Protein AF-W6TD82-F1 (afdb_monomer_lite)

Foldseek 3Di:
DDDDDDDDDDDDDDDDDDDDDDDDDDDDDDDDDDDDDDDDDDPDDPPVPPADPPLLLQLLQCLVPAPADLVLSCLNNVHDSVVSVCVNVVNDPDHHDHCVVQQQADPVQRVVCNVPNPDHGDTRPPRPDPPPPPDPDDDPVRVLLLLLQLLQCCVVPVLADLVLSVVQGVDDSVSSVCSNVVVPPPSVVHHNDHCCVVVSHPPVSVVVRVVVSVVVVVVVVVD

Secondary structure (DSSP, 8-state):
-------------------------PPPP-------PPPP------------TTHHHHHHHHHHH----HHHHHHHHT--HHHHHHHHTT--------TTTTTSS-HHHHHHHHH-TTPPPPP--TT--------PPPPHHHHHHHHHHHHHHHHH-TT--HHHHHHHSS--HHHHHHHHTT--TTGGG-----TTTTTSS-HHHHHHHHHHHHHHHHHHHH-

Sequence (223 aa):
MIIFGLDFCLDNARIKNRCLHSLAVRTLPFQGGSAGSIPAGDASIRIKMKKILMAKSVALWLIENTKLTFRQISDFCGMHELQIEALANGEGNVAAVDPVMLGQLEKEEILRCETDQNASLIVNSKNFLVRKKAKTYVSLAKRKEIRNGVLWIVRSCPDLKDADIIKFIPTTKNTVCSIRLGTYWDMKSLVAKNPVFIGLCTQEDLDQLVALNEKRKYFFSKS

Organism: NCBI:txid1399147

Radius of gyration: 29.74 Å; chains: 1; bounding box: 64×64×80 Å

pLDDT: mean 75.98, std 21.61, range [28.77, 94.94]

Structure (mmCIF, N/CA/C/O backbone):
data_AF-W6TD82-F1
#
_entry.id   AF-W6TD82-F1
#
loop_
_atom_site.group_PDB
_atom_site.id
_atom_site.type_symbol
_atom_site.label_atom_id
_atom_site.label_alt_id
_atom_site.label_comp_id
_atom_site.label_asym_id
_atom_site.label_entity_id
_atom_site.label_seq_id
_atom_site.pdbx_PDB_ins_code
_atom_site.Cartn_x
_atom_site.Cartn_y
_atom_site.Cartn_z
_atom_site.occupancy
_atom_site.B_iso_or_equiv
_atom_site.auth_seq_id
_atom_site.auth_comp_id
_atom_site.auth_asym_id
_atom_site.auth_atom_id
_atom_site.pdbx_PDB_model_num
ATOM 1 N N . MET A 1 1 ? 19.791 36.734 1.448 1.00 34.66 1 MET A N 1
ATOM 2 C CA . MET A 1 1 ? 18.911 35.810 0.705 1.00 34.66 1 MET A CA 1
ATOM 3 C C . MET A 1 1 ? 19.474 34.403 0.906 1.00 34.66 1 MET A C 1
ATOM 5 O O . MET A 1 1 ? 20.541 34.138 0.378 1.00 34.66 1 MET A O 1
ATOM 9 N N . ILE A 1 2 ? 19.068 33.739 2.000 1.00 33.84 2 ILE A N 1
ATOM 10 C CA . ILE A 1 2 ? 18.440 32.393 2.049 1.00 33.84 2 ILE A CA 1
ATOM 11 C C . ILE A 1 2 ? 19.132 31.393 1.081 1.00 33.84 2 ILE A C 1
ATOM 13 O O . ILE A 1 2 ? 19.142 31.642 -0.115 1.00 33.84 2 ILE A O 1
ATOM 17 N N . ILE A 1 3 ? 19.722 30.261 1.488 1.00 37.88 3 ILE A N 1
ATOM 18 C CA . ILE A 1 3 ? 19.144 29.174 2.300 1.00 37.88 3 ILE A CA 1
ATOM 19 C C . ILE A 1 3 ? 20.257 28.286 2.911 1.00 37.88 3 ILE A C 1
ATOM 21 O O . ILE A 1 3 ? 21.172 27.849 2.218 1.00 37.88 3 ILE A O 1
ATOM 25 N N . PHE A 1 4 ? 20.104 28.008 4.212 1.00 35.78 4 PHE A N 1
ATOM 26 C CA . PHE A 1 4 ? 20.673 26.904 4.999 1.00 35.78 4 PHE A CA 1
ATOM 27 C C . PHE A 1 4 ? 20.400 25.527 4.371 1.00 35.78 4 PHE A C 1
ATOM 29 O O . PHE A 1 4 ? 19.264 25.253 3.997 1.00 35.78 4 PHE A O 1
ATOM 36 N N . GLY A 1 5 ? 21.364 24.603 4.375 1.00 36.34 5 GLY A N 1
ATOM 37 C CA . GLY A 1 5 ? 21.046 23.211 4.036 1.00 36.34 5 GLY A CA 1
ATOM 38 C C . GLY A 1 5 ? 22.239 22.295 3.827 1.00 36.34 5 GLY A C 1
ATOM 39 O O . GLY A 1 5 ? 22.348 21.670 2.779 1.00 36.34 5 GLY A O 1
ATOM 40 N N . LEU A 1 6 ? 23.126 22.207 4.811 1.00 39.03 6 LEU A N 1
ATOM 41 C CA . LEU A 1 6 ? 24.140 21.163 4.886 1.00 39.03 6 LEU A CA 1
ATOM 42 C C . LEU A 1 6 ? 24.200 20.732 6.341 1.00 39.03 6 LEU A C 1
ATOM 44 O O . LEU A 1 6 ? 24.845 21.395 7.135 1.00 39.03 6 LEU A O 1
ATOM 48 N N . ASP A 1 7 ? 23.464 19.678 6.680 1.00 34.03 7 ASP A N 1
ATOM 49 C CA . ASP A 1 7 ? 23.939 18.698 7.648 1.00 34.03 7 ASP A CA 1
ATOM 50 C C . ASP A 1 7 ? 23.073 17.436 7.651 1.00 34.03 7 ASP A C 1
ATOM 52 O O . ASP A 1 7 ? 21.868 17.464 7.408 1.00 34.03 7 ASP A O 1
ATOM 56 N N . PHE A 1 8 ? 23.752 16.336 7.967 1.00 29.56 8 PHE A N 1
ATOM 57 C CA . PHE A 1 8 ? 23.242 14.996 8.247 1.00 29.56 8 PHE A CA 1
ATOM 58 C C . PHE A 1 8 ? 22.891 14.085 7.066 1.00 29.56 8 PHE A C 1
ATOM 60 O O . PHE A 1 8 ? 21.748 13.731 6.784 1.00 29.56 8 PHE A O 1
ATOM 67 N N . CYS A 1 9 ? 23.962 13.588 6.449 1.00 36.81 9 CYS A N 1
ATOM 68 C CA . CYS A 1 9 ? 23.976 12.354 5.678 1.00 36.81 9 CYS A CA 1
ATOM 69 C C . CYS A 1 9 ? 24.873 11.341 6.411 1.00 36.81 9 CYS A C 1
ATOM 71 O O . CYS A 1 9 ? 26.042 11.185 6.077 1.00 36.81 9 CYS A O 1
ATOM 73 N N . LEU A 1 10 ? 24.345 10.687 7.447 1.00 38.12 10 LEU A N 1
ATOM 74 C CA . LEU A 1 10 ? 24.981 9.552 8.119 1.00 38.12 10 LEU A CA 1
ATOM 75 C C . LEU A 1 10 ? 23.888 8.596 8.599 1.00 38.12 10 LEU A C 1
ATOM 77 O O . LEU A 1 10 ? 23.130 8.937 9.494 1.00 38.12 10 LEU A O 1
ATOM 81 N N . ASP A 1 11 ? 23.808 7.413 7.990 1.00 31.61 11 ASP A N 1
ATOM 82 C CA . ASP A 1 11 ? 23.859 6.174 8.769 1.00 31.61 11 ASP A CA 1
ATOM 83 C C . ASP A 1 11 ? 24.083 4.960 7.864 1.00 31.61 11 ASP A C 1
ATOM 85 O O . ASP A 1 11 ? 23.271 4.574 7.021 1.00 31.61 11 ASP A O 1
ATOM 89 N N . ASN A 1 12 ? 25.262 4.373 8.045 1.00 39.00 12 ASN A N 1
ATOM 90 C CA . ASN A 1 12 ? 25.798 3.245 7.304 1.00 39.00 12 ASN A CA 1
ATOM 91 C C . ASN A 1 12 ? 25.894 2.064 8.282 1.00 39.00 12 ASN A C 1
ATOM 93 O O . ASN A 1 12 ? 26.944 1.815 8.870 1.00 39.00 12 ASN A O 1
ATOM 97 N N . ALA A 1 13 ? 24.788 1.351 8.507 1.00 35.56 13 ALA A N 1
ATOM 98 C CA . ALA A 1 13 ? 24.760 0.208 9.419 1.00 35.56 13 ALA A CA 1
ATOM 99 C C . ALA A 1 13 ? 25.039 -1.105 8.668 1.00 35.56 13 ALA A C 1
ATOM 101 O O . ALA A 1 13 ? 24.166 -1.741 8.076 1.00 35.56 13 ALA A O 1
ATOM 102 N N . ARG A 1 14 ? 26.312 -1.504 8.712 1.00 37.59 14 ARG A N 1
ATOM 103 C CA . ARG A 1 14 ? 26.862 -2.791 8.280 1.00 37.59 14 ARG A CA 1
ATOM 104 C C . ARG A 1 14 ? 26.882 -3.736 9.483 1.00 37.59 14 ARG A C 1
ATOM 106 O O . ARG A 1 14 ? 27.748 -3.590 10.335 1.00 37.59 14 ARG A O 1
ATOM 113 N N . ILE A 1 15 ? 26.000 -4.735 9.543 1.00 36.94 15 ILE A N 1
ATOM 114 C CA . ILE A 1 15 ? 26.085 -5.795 10.564 1.00 36.94 15 ILE A CA 1
ATOM 115 C C . ILE A 1 15 ? 26.347 -7.130 9.867 1.00 36.94 15 ILE A C 1
ATOM 117 O O . ILE A 1 15 ? 25.482 -7.712 9.216 1.00 36.94 15 ILE A O 1
ATOM 121 N N . LYS A 1 16 ? 27.608 -7.567 9.962 1.00 36.91 16 LYS A N 1
ATOM 122 C CA . LYS A 1 16 ? 28.078 -8.905 9.600 1.00 36.91 16 LYS A CA 1
ATOM 123 C C . LYS A 1 16 ? 27.907 -9.834 10.801 1.00 36.91 16 LYS A C 1
ATOM 125 O O . LYS A 1 16 ? 28.309 -9.502 11.909 1.00 36.91 16 LYS A O 1
ATOM 130 N N . ASN A 1 17 ? 27.413 -11.029 10.507 1.00 37.06 17 ASN A N 1
ATOM 131 C CA . ASN A 1 17 ? 27.499 -12.227 11.331 1.00 37.06 17 ASN A CA 1
ATOM 132 C C . ASN A 1 17 ? 28.937 -12.524 11.802 1.00 37.06 17 ASN A C 1
ATOM 134 O O . ASN A 1 17 ? 29.851 -12.565 10.971 1.00 37.06 17 ASN A O 1
ATOM 138 N N . ARG A 1 18 ? 29.102 -12.824 13.099 1.00 33.69 18 ARG A N 1
ATOM 139 C CA . ARG A 1 18 ? 30.123 -13.733 13.667 1.00 33.69 18 ARG A CA 1
ATOM 140 C C . ARG A 1 18 ? 29.723 -14.060 15.120 1.00 33.69 18 ARG A C 1
ATOM 142 O O . ARG A 1 18 ? 29.639 -13.160 15.939 1.00 33.69 18 ARG A O 1
ATOM 149 N N . CYS A 1 19 ? 29.126 -15.227 15.356 1.00 28.77 19 CYS A N 1
ATOM 150 C CA . CYS A 1 19 ? 29.726 -16.417 15.983 1.00 28.77 19 CYS A CA 1
ATOM 151 C C . CYS A 1 19 ? 30.380 -16.225 17.367 1.00 28.77 19 CYS A C 1
ATOM 153 O O . CYS A 1 19 ? 31.441 -15.621 17.467 1.00 28.77 19 CYS A O 1
ATOM 155 N N . LEU A 1 20 ? 29.773 -16.927 18.338 1.00 36.78 20 LEU A N 1
ATOM 156 C CA . LEU A 1 20 ? 30.368 -17.767 19.393 1.00 36.78 20 LEU A CA 1
ATOM 157 C C . LEU A 1 20 ? 31.304 -17.122 20.428 1.00 36.78 20 LEU A C 1
ATOM 159 O O . LEU A 1 20 ? 32.455 -16.835 20.128 1.00 36.78 20 LEU A O 1
ATOM 163 N N . HIS A 1 21 ? 30.824 -17.071 21.676 1.00 31.81 21 HIS A N 1
ATOM 164 C CA . HIS A 1 21 ? 31.472 -17.566 22.907 1.00 31.81 21 HIS A CA 1
ATOM 165 C C . HIS A 1 21 ? 30.344 -17.725 23.949 1.00 31.81 21 HIS A C 1
ATOM 167 O O . HIS A 1 21 ? 29.591 -16.790 24.191 1.00 31.81 21 HIS A O 1
ATOM 173 N N . SER A 1 22 ? 29.977 -18.950 24.334 1.00 38.19 22 SER A N 1
ATOM 174 C CA . SER A 1 22 ? 30.473 -19.629 25.540 1.00 38.19 22 SER A CA 1
ATOM 175 C C . SER A 1 22 ? 30.449 -18.722 26.768 1.00 38.19 22 SER A C 1
ATOM 177 O O . SER A 1 22 ? 31.325 -17.878 26.905 1.00 38.19 22 SER A O 1
ATOM 179 N N . LEU A 1 23 ? 29.458 -18.920 27.643 1.00 36.50 23 LEU A N 1
ATOM 180 C CA . LEU A 1 23 ? 29.577 -18.721 29.088 1.00 36.50 23 LEU A CA 1
ATOM 181 C C . LEU A 1 23 ? 28.399 -19.416 29.781 1.00 36.50 23 LEU A C 1
ATOM 183 O O . LEU A 1 23 ? 27.229 -19.105 29.564 1.00 36.50 23 LEU A O 1
ATOM 187 N N . ALA A 1 24 ? 28.757 -20.424 30.568 1.00 43.88 24 ALA A N 1
ATOM 188 C CA . ALA A 1 24 ? 27.880 -21.240 31.382 1.00 43.88 24 ALA A CA 1
ATOM 189 C C . ALA A 1 24 ? 27.186 -20.402 32.464 1.00 43.88 24 ALA A C 1
ATOM 191 O O . ALA A 1 24 ? 27.849 -19.712 33.238 1.00 43.88 24 ALA A O 1
ATOM 192 N N . VAL A 1 25 ? 25.862 -20.532 32.572 1.00 39.94 25 VAL A N 1
ATOM 193 C CA . VAL A 1 25 ? 25.114 -20.098 33.755 1.00 39.94 25 VAL A CA 1
ATOM 194 C C . VAL A 1 25 ? 24.519 -21.331 34.418 1.00 39.94 25 VAL A C 1
ATOM 196 O O . VAL A 1 25 ? 23.785 -22.110 33.815 1.00 39.94 25 VAL A O 1
ATOM 199 N N . ARG A 1 26 ? 24.935 -21.503 35.671 1.00 36.72 26 ARG A N 1
ATOM 200 C CA . ARG A 1 26 ? 24.599 -22.570 36.609 1.00 36.72 26 ARG A CA 1
ATOM 201 C C . ARG A 1 26 ? 23.085 -22.736 36.753 1.00 36.72 26 ARG A C 1
ATOM 203 O O . ARG A 1 26 ? 22.389 -21.801 37.136 1.00 36.72 26 ARG A O 1
ATOM 210 N N . THR A 1 27 ? 22.607 -23.953 36.537 1.00 37.75 27 THR A N 1
ATOM 211 C CA . THR A 1 27 ? 21.297 -24.424 36.991 1.00 37.75 27 THR A CA 1
ATOM 212 C C . THR A 1 27 ? 21.338 -24.668 38.499 1.00 37.75 27 THR A C 1
ATOM 214 O O . THR A 1 27 ? 22.118 -25.499 38.964 1.00 37.75 27 THR A O 1
ATOM 217 N N . LEU A 1 28 ? 20.496 -23.964 39.258 1.00 42.66 28 LEU A N 1
ATOM 218 C CA . LEU A 1 28 ? 20.138 -24.339 40.627 1.00 42.66 28 LEU A CA 1
ATOM 219 C C . LEU A 1 28 ? 18.836 -25.158 40.599 1.00 42.66 28 LEU A C 1
ATOM 221 O O . LEU A 1 28 ? 17.932 -24.811 39.836 1.00 42.66 28 LEU A O 1
ATOM 225 N N . PRO A 1 29 ? 18.711 -26.221 41.411 1.00 39.47 29 PRO A N 1
ATOM 226 C CA . PRO A 1 29 ? 17.477 -26.982 41.528 1.00 39.47 29 PRO A CA 1
ATOM 227 C C . PRO A 1 29 ? 16.504 -26.241 42.453 1.00 39.47 29 PRO A C 1
ATOM 229 O O . PRO A 1 29 ? 16.830 -25.950 43.602 1.00 39.47 29 PRO A O 1
ATOM 232 N N . PHE A 1 30 ? 15.303 -25.942 41.961 1.00 36.16 30 PHE A N 1
ATOM 233 C CA . PHE A 1 30 ? 14.213 -25.426 42.787 1.00 36.16 30 PHE A CA 1
ATOM 234 C C . PHE A 1 30 ? 13.353 -26.608 43.246 1.00 36.16 30 PHE A C 1
ATOM 236 O O . PHE A 1 30 ? 12.787 -27.326 42.421 1.00 36.16 30 PHE A O 1
ATOM 243 N N . GLN A 1 31 ? 13.321 -26.846 44.559 1.00 38.53 31 GLN A N 1
ATOM 244 C CA . GLN A 1 31 ? 12.451 -27.839 45.185 1.00 38.53 31 GLN A CA 1
ATOM 245 C C . GLN A 1 31 ? 10.984 -27.384 45.201 1.00 38.53 31 GLN A C 1
ATOM 247 O O . GLN A 1 31 ? 10.682 -26.193 45.161 1.00 38.53 31 GLN A O 1
ATOM 252 N N . GLY A 1 32 ? 10.092 -28.377 45.220 1.00 35.75 32 GLY A N 1
ATOM 253 C CA . GLY A 1 32 ? 8.656 -28.249 45.011 1.00 35.75 32 GLY A CA 1
ATOM 254 C C . GLY A 1 32 ? 7.869 -27.520 46.101 1.00 35.75 32 GLY A C 1
ATOM 255 O O . GLY A 1 32 ? 8.274 -27.423 47.256 1.00 35.75 32 GLY A O 1
ATOM 256 N N . GLY A 1 33 ? 6.682 -27.065 45.696 1.00 33.62 33 GLY A N 1
ATOM 257 C CA . GLY A 1 33 ? 5.664 -26.472 46.551 1.00 33.62 33 GLY A CA 1
ATOM 258 C C . GLY A 1 33 ? 4.265 -26.841 46.054 1.00 33.62 33 GLY A C 1
ATOM 259 O O . GLY A 1 33 ? 3.884 -26.486 44.946 1.00 33.62 33 GLY A O 1
ATOM 260 N N . SER A 1 34 ? 3.582 -27.609 46.900 1.00 37.44 34 SER A N 1
ATOM 261 C CA . SER A 1 34 ? 2.160 -27.959 47.021 1.00 37.44 34 SER A CA 1
ATOM 262 C C . SER A 1 34 ? 1.131 -27.462 45.994 1.00 37.44 34 SER A C 1
ATOM 264 O O . SER A 1 34 ? 0.948 -26.271 45.758 1.00 37.44 34 SER A O 1
ATOM 266 N N . ALA A 1 35 ? 0.331 -28.433 45.546 1.00 41.81 35 ALA A N 1
ATOM 267 C CA . ALA A 1 35 ? -0.961 -28.288 44.895 1.00 41.81 35 ALA A CA 1
ATOM 268 C C . ALA A 1 35 ? -1.919 -27.356 45.662 1.00 41.81 35 ALA A C 1
ATOM 270 O O . ALA A 1 35 ? -2.175 -27.545 46.851 1.00 41.81 35 ALA A O 1
ATOM 271 N N . GLY A 1 36 ? -2.483 -26.393 44.935 1.00 35.50 36 GLY A N 1
ATOM 272 C CA . GLY A 1 36 ? -3.675 -25.638 45.297 1.00 35.50 36 GLY A CA 1
ATOM 273 C C . GLY A 1 36 ? -4.648 -25.718 44.127 1.00 35.50 36 GLY A C 1
ATOM 274 O O . GLY A 1 36 ? -4.432 -25.111 43.082 1.00 35.50 36 GLY A O 1
ATOM 275 N N . SER A 1 37 ? -5.680 -26.538 44.283 1.00 35.94 37 SER A N 1
ATOM 276 C CA . SER A 1 37 ? -6.804 -26.692 43.366 1.00 35.94 37 SER A CA 1
ATOM 277 C C . SER A 1 37 ? -7.632 -25.406 43.307 1.00 35.94 37 SER A C 1
ATOM 279 O O . SER A 1 37 ? -8.248 -25.029 44.302 1.00 35.94 37 SER A O 1
ATOM 281 N N . ILE A 1 38 ? -7.686 -24.762 42.142 1.00 46.22 38 ILE A N 1
ATOM 282 C CA . ILE A 1 38 ? -8.683 -2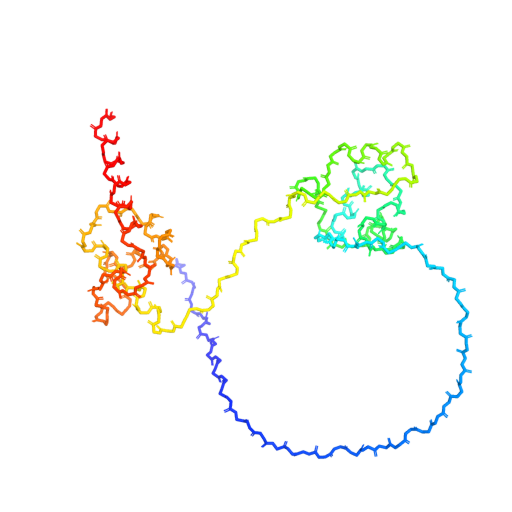3.727 41.839 1.00 46.22 38 ILE A CA 1
ATOM 283 C C . ILE A 1 38 ? -9.875 -24.439 41.177 1.00 46.22 38 ILE A C 1
ATOM 285 O O . ILE A 1 38 ? -9.668 -25.112 40.163 1.00 46.22 38 ILE A O 1
ATOM 289 N N . PRO A 1 39 ? -11.098 -24.362 41.735 1.00 39.22 39 PRO A N 1
ATOM 290 C CA . PRO A 1 39 ? -12.256 -25.030 41.159 1.00 39.22 39 PRO A CA 1
ATOM 291 C C . PRO A 1 39 ? -12.736 -24.330 39.882 1.00 39.22 39 PRO A C 1
ATOM 293 O O . PRO A 1 39 ? -12.623 -23.116 39.719 1.00 39.22 39 PRO A O 1
ATOM 296 N N . ALA A 1 40 ? -13.268 -25.147 38.978 1.00 49.06 40 ALA A N 1
ATOM 297 C CA . ALA A 1 40 ? -13.838 -24.764 37.699 1.00 49.06 40 ALA A CA 1
ATOM 298 C C . ALA A 1 40 ? -15.145 -23.959 37.840 1.00 49.06 40 ALA A C 1
ATOM 300 O O . ALA A 1 40 ? -16.010 -24.292 38.646 1.00 49.06 40 ALA A O 1
ATOM 301 N N . GLY A 1 41 ? -15.285 -22.956 36.973 1.00 36.81 41 GLY A N 1
ATOM 302 C CA . GLY A 1 41 ? -16.477 -22.147 36.701 1.00 36.81 41 GLY A CA 1
ATOM 303 C C . GLY A 1 41 ? -15.985 -20.878 35.999 1.00 36.81 41 GLY A C 1
ATOM 304 O O . GLY A 1 41 ? -15.214 -20.132 36.580 1.00 36.81 41 GLY A O 1
ATOM 305 N N . ASP A 1 42 ? -16.229 -20.596 34.728 1.00 37.12 42 ASP A N 1
ATOM 306 C CA . ASP A 1 42 ? -17.357 -20.907 33.868 1.00 37.12 42 ASP A CA 1
ATOM 307 C C . ASP A 1 42 ? -16.845 -20.961 32.414 1.00 37.12 42 ASP A C 1
ATOM 309 O O . ASP A 1 42 ? -16.017 -20.152 31.984 1.00 37.12 42 ASP A O 1
ATOM 313 N N . ALA A 1 43 ? -17.295 -21.964 31.668 1.00 47.69 43 ALA A N 1
ATOM 314 C CA . ALA A 1 43 ? -16.921 -22.211 30.288 1.00 47.69 43 ALA A CA 1
ATOM 315 C C . ALA A 1 43 ? -18.077 -21.817 29.364 1.00 47.69 43 ALA A C 1
ATOM 317 O O . ALA A 1 43 ? -18.790 -22.677 28.860 1.00 47.69 43 ALA A O 1
ATOM 318 N N . SER A 1 44 ? -18.235 -20.519 29.113 1.00 39.66 44 SER A N 1
ATOM 319 C CA . SER A 1 44 ? -18.847 -19.915 27.918 1.00 39.66 44 SER A CA 1
ATOM 320 C C . SER A 1 44 ? -18.794 -18.409 28.146 1.00 39.66 44 SER A C 1
ATOM 322 O O . SER A 1 44 ? -19.445 -17.894 29.035 1.00 39.66 44 SER A O 1
ATOM 324 N N . ILE A 1 45 ? -17.916 -17.652 27.497 1.00 42.94 45 ILE A N 1
ATOM 325 C CA . ILE A 1 45 ? -18.173 -17.061 26.185 1.00 42.94 45 ILE A CA 1
ATOM 326 C C . ILE A 1 45 ? -16.800 -16.827 25.543 1.00 42.94 45 ILE A C 1
ATOM 328 O O . ILE A 1 45 ? -16.141 -15.810 25.749 1.00 42.94 45 ILE A O 1
ATOM 332 N N . ARG A 1 46 ? -16.316 -17.781 24.745 1.00 42.41 46 ARG A N 1
ATOM 333 C CA . ARG A 1 46 ? -15.146 -17.541 23.891 1.00 42.41 46 ARG A CA 1
ATOM 334 C C . ARG A 1 46 ? -15.624 -16.873 22.603 1.00 42.41 46 ARG A C 1
ATOM 336 O O . ARG A 1 46 ? -15.580 -17.481 21.534 1.00 42.41 46 ARG A O 1
ATOM 343 N N . ILE A 1 47 ? -16.103 -15.628 22.704 1.00 49.19 47 ILE A N 1
ATOM 344 C CA . ILE A 1 47 ? -16.262 -14.765 21.528 1.00 49.19 47 ILE A CA 1
ATOM 345 C C . ILE A 1 47 ? -14.878 -14.683 20.890 1.00 49.19 47 ILE A C 1
ATOM 347 O O . ILE A 1 47 ? -13.908 -14.238 21.505 1.00 49.19 47 ILE A O 1
ATOM 351 N N . LYS A 1 48 ? -14.759 -15.189 19.660 1.00 40.03 48 LYS A N 1
ATOM 352 C CA . LYS A 1 48 ? -13.580 -14.984 18.817 1.00 40.03 48 LYS A CA 1
ATOM 353 C C . LYS A 1 48 ? -13.389 -13.474 18.668 1.00 40.03 48 LYS A C 1
ATOM 355 O O . LYS A 1 48 ? -14.004 -12.868 17.796 1.00 40.03 48 LYS A O 1
ATOM 360 N N . MET A 1 49 ? -12.552 -12.875 19.514 1.00 50.66 49 MET A N 1
ATOM 361 C CA . MET A 1 49 ? -12.253 -11.449 19.455 1.00 50.66 49 MET A CA 1
ATOM 362 C C . MET A 1 49 ? -11.527 -11.146 18.150 1.00 50.66 49 MET A C 1
ATOM 364 O O . MET A 1 49 ? -10.322 -11.364 17.992 1.00 50.66 49 MET A O 1
ATOM 368 N N . LYS A 1 50 ? -12.291 -10.649 17.181 1.00 56.56 50 LYS A N 1
ATOM 369 C CA . LYS A 1 50 ? -11.744 -10.024 15.991 1.00 56.56 50 LYS A CA 1
ATOM 370 C C . LYS A 1 50 ? -11.235 -8.658 16.425 1.00 56.56 50 LYS A C 1
ATOM 372 O O . LYS A 1 50 ? -12.014 -7.747 16.660 1.00 56.56 50 LYS A O 1
ATOM 377 N N . LYS A 1 51 ? -9.917 -8.555 16.593 1.00 64.44 51 LYS A N 1
ATOM 378 C CA . LYS A 1 51 ? -9.258 -7.355 17.110 1.00 64.44 51 LYS A CA 1
A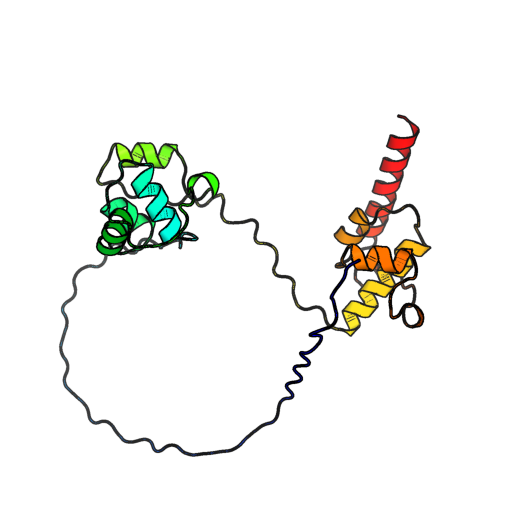TOM 379 C C . LYS A 1 51 ? -9.599 -6.139 16.240 1.00 64.44 51 LYS A C 1
ATOM 381 O O . LYS A 1 51 ? -9.203 -6.082 15.074 1.00 64.44 51 LYS A O 1
ATOM 386 N N . ILE A 1 52 ? -10.325 -5.189 16.820 1.00 75.81 52 ILE A N 1
ATOM 387 C CA . ILE A 1 52 ? -10.617 -3.886 16.223 1.00 75.81 52 ILE A CA 1
ATOM 388 C C . ILE A 1 52 ? -9.309 -3.097 16.086 1.00 75.81 52 ILE A C 1
ATOM 390 O O . ILE A 1 52 ? -8.401 -3.204 16.918 1.00 75.81 52 ILE A O 1
ATOM 394 N N . LEU A 1 53 ? -9.181 -2.327 15.005 1.00 76.62 53 LEU A N 1
ATOM 395 C CA . LEU A 1 53 ? -8.056 -1.406 14.839 1.00 76.62 53 LEU A CA 1
ATOM 396 C C . LEU A 1 53 ? -8.298 -0.151 15.675 1.00 76.62 53 LEU A C 1
ATOM 398 O O . LEU A 1 53 ? -9.389 0.397 15.623 1.00 76.62 53 LEU A O 1
ATOM 402 N N . MET A 1 54 ? -7.265 0.327 16.372 1.00 85.44 54 MET A N 1
ATOM 403 C CA . MET A 1 54 ? -7.314 1.571 17.158 1.00 85.44 54 MET A CA 1
ATOM 404 C C . MET A 1 54 ? -8.437 1.600 18.213 1.00 85.44 54 MET A C 1
ATOM 406 O O . MET A 1 54 ? -9.148 2.591 18.339 1.00 85.44 54 MET A O 1
ATOM 410 N N . ALA A 1 55 ? -8.568 0.527 19.003 1.00 87.50 55 ALA A N 1
ATOM 411 C CA . ALA A 1 55 ? -9.653 0.345 19.977 1.00 87.50 55 ALA A CA 1
ATOM 412 C C . ALA A 1 55 ? -9.889 1.551 20.913 1.00 87.50 55 ALA A C 1
ATOM 414 O O . ALA A 1 55 ? -11.034 1.919 21.133 1.00 87.50 55 ALA A O 1
ATOM 415 N N . LYS A 1 56 ? -8.832 2.222 21.398 1.00 89.31 56 LYS A N 1
ATOM 416 C CA . LYS A 1 56 ? -8.965 3.412 22.266 1.00 89.31 56 LYS A CA 1
ATOM 417 C C . LYS A 1 56 ? -9.636 4.599 21.564 1.00 89.31 56 LYS A C 1
ATOM 419 O O . LYS A 1 56 ? -10.526 5.220 22.128 1.00 89.31 56 LYS A O 1
ATOM 424 N N . SER A 1 57 ? -9.224 4.891 20.332 1.00 91.62 57 SER A N 1
ATOM 425 C CA . SER A 1 57 ? -9.794 5.976 19.521 1.00 91.62 57 SER A CA 1
ATOM 426 C C . SER A 1 57 ? -11.242 5.706 19.121 1.00 91.62 57 SER A C 1
ATOM 428 O O . SER A 1 57 ? -12.053 6.626 19.081 1.00 91.62 57 SER A O 1
ATOM 430 N N . VAL A 1 58 ? -11.558 4.444 18.820 1.00 91.00 58 VAL A N 1
ATOM 431 C CA . VAL A 1 58 ? -12.919 4.011 18.482 1.00 91.00 58 VAL A CA 1
ATOM 432 C C . VAL A 1 58 ? -13.825 4.054 19.714 1.00 91.00 58 VAL A C 1
ATOM 434 O O . VAL A 1 58 ? -14.954 4.519 19.612 1.00 91.00 58 VAL A O 1
ATOM 437 N N . ALA A 1 59 ? -13.327 3.633 20.882 1.00 92.12 59 ALA A N 1
ATOM 438 C CA . ALA A 1 59 ? -14.060 3.730 22.142 1.00 92.12 59 ALA A CA 1
ATOM 439 C C . ALA A 1 59 ? -14.431 5.184 22.464 1.00 92.12 59 ALA A C 1
ATOM 441 O O . ALA A 1 59 ? -15.593 5.450 22.744 1.00 92.12 59 ALA A O 1
ATOM 442 N N . LEU A 1 60 ? -13.481 6.122 22.345 1.00 93.25 60 LEU A N 1
ATOM 443 C CA . LEU A 1 60 ? -13.744 7.547 22.564 1.00 93.25 60 LEU A CA 1
ATOM 444 C C . LEU A 1 60 ? -14.843 8.075 21.631 1.00 93.25 60 LEU A C 1
ATOM 446 O O . LEU A 1 60 ? -15.780 8.724 22.082 1.00 93.25 60 LEU A O 1
ATOM 450 N N . TRP A 1 61 ? -14.779 7.720 20.344 1.00 92.88 61 TRP A N 1
ATOM 451 C CA . TRP A 1 61 ? -15.809 8.120 19.388 1.00 92.88 61 TRP A CA 1
ATOM 452 C C . TRP A 1 61 ? -17.193 7.564 19.754 1.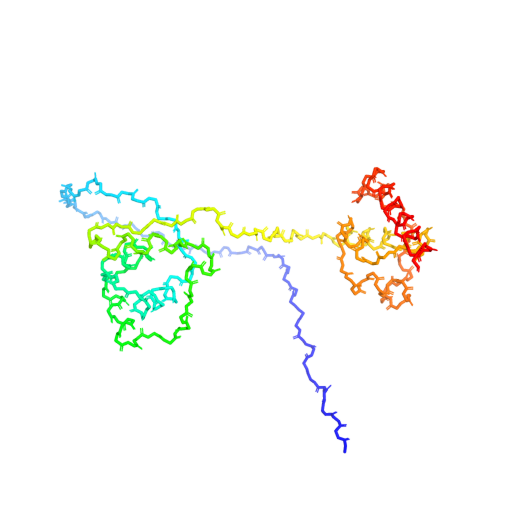00 92.88 61 TRP A C 1
ATOM 454 O O . TRP A 1 61 ? -18.177 8.297 19.684 1.00 92.88 61 TRP A O 1
ATOM 464 N N . LEU A 1 62 ? -17.276 6.291 20.165 1.00 92.00 62 LEU A N 1
ATOM 465 C CA . LEU A 1 62 ? -18.536 5.661 20.575 1.00 92.00 62 LEU A CA 1
ATOM 466 C C . LEU A 1 62 ? -19.124 6.329 21.824 1.00 92.00 62 LEU A C 1
ATOM 468 O O . LEU A 1 62 ? -20.325 6.578 21.847 1.00 92.00 62 LEU A O 1
ATOM 472 N N . ILE A 1 63 ? -18.298 6.670 22.817 1.00 92.19 63 ILE A N 1
ATOM 473 C CA . ILE A 1 63 ? -18.739 7.383 24.029 1.00 92.19 63 ILE A CA 1
ATOM 474 C C . ILE A 1 63 ? -19.349 8.747 23.673 1.00 92.19 63 ILE A C 1
ATOM 476 O O . ILE A 1 63 ? -20.380 9.124 24.221 1.00 92.19 63 ILE A O 1
ATOM 480 N N . GLU A 1 64 ? -18.726 9.488 22.753 1.00 90.81 64 GLU A N 1
ATOM 481 C CA . GLU A 1 64 ? -19.147 10.853 22.406 1.00 90.81 64 GLU A CA 1
ATOM 482 C C . GLU A 1 64 ? -20.348 10.906 21.447 1.00 90.81 64 GLU A C 1
ATOM 484 O O . GLU A 1 64 ? -21.118 11.866 21.478 1.00 90.81 64 GLU A O 1
ATOM 489 N N . ASN A 1 65 ? -20.506 9.906 20.572 1.00 91.25 65 ASN A N 1
ATOM 490 C CA . ASN A 1 65 ? -21.444 9.966 19.442 1.00 91.25 65 ASN A CA 1
ATOM 491 C C . ASN A 1 65 ? -22.619 8.979 19.538 1.00 91.25 65 ASN A C 1
ATOM 493 O O . ASN A 1 65 ? -23.506 9.026 18.686 1.00 91.25 65 ASN A O 1
ATOM 497 N N . THR A 1 66 ? -22.645 8.086 20.532 1.00 90.31 66 THR A N 1
ATOM 498 C CA . THR A 1 66 ? -23.695 7.059 20.677 1.00 90.31 66 THR A CA 1
ATOM 499 C C . THR A 1 66 ? -24.216 6.980 22.109 1.00 90.31 66 THR A C 1
ATOM 501 O O . THR A 1 66 ? -23.558 7.431 23.042 1.00 90.31 66 THR A O 1
ATOM 504 N N . LYS A 1 67 ? -25.398 6.383 22.302 1.00 90.31 67 LYS A N 1
ATOM 505 C CA . LYS A 1 67 ? -25.995 6.162 23.639 1.00 90.31 67 LYS A CA 1
ATOM 506 C C . LYS A 1 67 ? -25.732 4.760 24.202 1.00 90.31 67 LYS A C 1
ATOM 508 O O . LYS A 1 67 ? -26.511 4.256 25.010 1.00 90.31 67 LYS A O 1
ATOM 513 N N . LEU A 1 68 ? -24.668 4.110 23.740 1.00 89.19 68 LEU A N 1
ATOM 514 C CA . LEU A 1 68 ? -24.310 2.752 24.137 1.00 89.19 68 LEU A CA 1
ATOM 515 C C . LEU A 1 68 ? -23.802 2.698 25.583 1.00 89.19 68 LEU A C 1
ATOM 517 O O . LEU A 1 68 ? -23.197 3.641 26.089 1.00 89.19 68 LEU A O 1
ATOM 521 N N . THR A 1 69 ? -24.022 1.565 26.246 1.00 91.06 69 THR A N 1
ATOM 522 C CA . THR A 1 69 ? -23.519 1.336 27.608 1.00 91.06 69 THR A CA 1
ATOM 523 C C . THR A 1 69 ? -22.013 1.061 27.606 1.00 91.06 69 THR A C 1
ATOM 525 O O . THR A 1 69 ? -21.471 0.501 26.648 1.00 91.06 69 THR A O 1
ATOM 528 N N . PHE A 1 70 ? -21.323 1.388 28.704 1.00 91.31 70 PHE A N 1
ATOM 529 C CA . PHE A 1 70 ? -19.885 1.116 28.829 1.00 91.31 70 PHE A CA 1
ATOM 530 C C . PHE A 1 70 ? -19.559 -0.372 28.680 1.00 91.31 70 PHE A C 1
ATOM 532 O O . PHE A 1 70 ? -18.565 -0.706 28.037 1.00 91.31 70 PHE A O 1
ATOM 539 N N . ARG A 1 71 ? -20.453 -1.255 29.144 1.00 89.75 71 ARG A N 1
ATOM 540 C CA . ARG A 1 71 ? -20.373 -2.704 28.932 1.00 89.75 71 ARG A CA 1
ATOM 541 C C . ARG A 1 71 ? -20.394 -3.107 27.452 1.00 89.75 71 ARG A C 1
ATOM 543 O O . ARG A 1 71 ? -19.588 -3.922 27.009 1.00 89.75 71 ARG A O 1
ATOM 550 N N . GLN A 1 72 ? -21.287 -2.526 26.651 1.00 89.56 72 GLN A N 1
ATOM 551 C CA . GLN A 1 72 ? -21.338 -2.814 25.212 1.00 89.56 72 GLN A CA 1
ATOM 552 C C . GLN A 1 72 ? -20.065 -2.336 24.502 1.00 89.56 72 GLN A C 1
ATOM 554 O O . GLN A 1 72 ? -19.536 -3.031 23.631 1.00 89.56 72 GLN A O 1
ATOM 559 N N . ILE A 1 73 ? -19.546 -1.171 24.899 1.00 90.31 73 ILE A N 1
ATOM 560 C CA . ILE A 1 73 ? -18.308 -0.611 24.349 1.00 90.31 73 ILE A CA 1
ATOM 561 C C . ILE A 1 73 ? -17.094 -1.456 24.785 1.00 90.31 73 ILE A C 1
ATOM 563 O O . ILE A 1 73 ? -16.204 -1.689 23.964 1.00 90.31 73 ILE A O 1
ATOM 567 N N . SER A 1 74 ? -17.057 -1.979 26.021 1.00 90.44 74 SER A N 1
ATOM 568 C CA . SER A 1 74 ? -15.990 -2.879 26.499 1.00 90.44 74 SER A CA 1
ATOM 569 C C . SER A 1 74 ? -15.970 -4.184 25.739 1.00 90.44 74 SER A C 1
ATOM 571 O O . SER A 1 74 ? -14.905 -4.609 25.285 1.00 90.44 74 SER A O 1
ATOM 573 N N . ASP A 1 75 ? -17.147 -4.776 25.549 1.00 88.38 75 ASP A N 1
ATOM 574 C CA . ASP A 1 75 ? -17.301 -6.042 24.843 1.00 88.38 75 ASP A CA 1
ATOM 575 C C . ASP A 1 75 ? -16.892 -5.896 23.372 1.00 88.38 75 ASP A C 1
ATOM 577 O O . ASP A 1 75 ? -16.246 -6.782 22.809 1.00 88.38 75 ASP A O 1
ATOM 581 N N . PHE A 1 76 ? -17.198 -4.748 22.762 1.00 87.44 76 PHE A N 1
ATOM 582 C CA . PHE A 1 76 ? -16.795 -4.435 21.397 1.00 87.44 76 PHE A CA 1
ATOM 583 C C . PHE A 1 76 ? -15.282 -4.213 21.284 1.00 87.44 76 PHE A C 1
ATOM 585 O O . PHE A 1 76 ? -14.602 -4.918 20.537 1.00 87.44 76 PHE A O 1
ATOM 592 N N . CYS A 1 77 ? -14.732 -3.262 22.044 1.00 87.75 77 CYS A N 1
ATOM 593 C CA . CYS A 1 77 ? -13.327 -2.850 21.973 1.00 87.75 77 CYS A CA 1
ATOM 594 C C . CYS A 1 77 ? -12.346 -3.866 22.583 1.00 87.75 77 CYS A C 1
ATOM 596 O O . CYS A 1 77 ? -11.139 -3.765 22.339 1.00 87.75 77 CYS A O 1
ATOM 598 N N . GLY A 1 78 ? -12.833 -4.836 23.363 1.00 87.12 78 GLY A N 1
ATOM 599 C CA . GLY A 1 78 ? -12.003 -5.781 24.111 1.00 87.12 78 GLY A CA 1
ATOM 600 C C . GLY A 1 78 ? -11.181 -5.099 25.209 1.00 87.12 78 GLY A C 1
ATOM 601 O O . GLY A 1 78 ? -10.044 -5.496 25.468 1.00 87.12 78 GLY A O 1
ATOM 602 N N . MET A 1 79 ? -11.721 -4.030 25.799 1.00 87.94 79 MET A N 1
ATOM 603 C CA . MET A 1 79 ? -11.110 -3.247 26.879 1.00 87.94 79 MET A CA 1
ATOM 604 C C . MET A 1 79 ? -11.936 -3.393 28.155 1.00 87.94 79 MET A C 1
ATOM 606 O O . MET A 1 79 ? -13.123 -3.660 28.077 1.00 87.94 79 MET A O 1
ATOM 610 N N . HIS A 1 80 ? -11.329 -3.213 29.329 1.00 89.56 80 HIS A N 1
ATOM 611 C CA . HIS A 1 80 ? -12.076 -3.248 30.590 1.00 89.56 80 HIS A 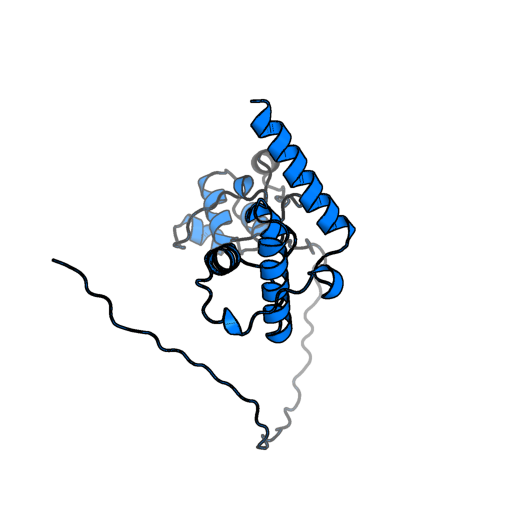CA 1
ATOM 612 C C . HIS A 1 80 ? -12.961 -1.999 30.739 1.00 89.56 80 HIS A C 1
ATOM 614 O O . HIS A 1 80 ? -12.534 -0.914 30.347 1.00 89.56 80 HIS A O 1
ATOM 620 N N . GLU A 1 81 ? -14.134 -2.130 31.362 1.00 89.88 81 GLU A N 1
ATOM 621 C CA . GLU A 1 81 ? -15.100 -1.039 31.586 1.00 89.88 81 GLU A CA 1
ATOM 622 C C . GLU A 1 81 ? -14.460 0.194 32.253 1.00 89.88 81 GLU A C 1
ATOM 624 O O . GLU A 1 81 ? -14.551 1.293 31.719 1.00 89.88 81 GLU A O 1
ATOM 629 N N . LEU A 1 82 ? -13.658 -0.004 33.308 1.00 91.50 82 LEU A N 1
ATOM 630 C CA . LEU A 1 82 ? -12.854 1.060 33.945 1.00 91.50 82 LEU A CA 1
ATOM 631 C C . LEU A 1 82 ? -11.992 1.888 32.968 1.00 91.50 82 LEU A C 1
ATOM 633 O O . LEU A 1 82 ? -11.765 3.072 33.190 1.00 91.50 82 LEU A O 1
ATOM 637 N N . GLN A 1 83 ? -11.480 1.289 31.884 1.00 89.69 83 GLN A N 1
ATOM 638 C CA . GLN A 1 83 ? -10.693 2.033 30.889 1.00 89.69 83 GLN A CA 1
ATOM 639 C C . GLN A 1 83 ? -11.579 2.923 30.009 1.00 89.69 83 GLN A C 1
ATOM 641 O O . GLN A 1 83 ? -11.103 3.918 29.475 1.00 89.69 83 GLN A O 1
ATOM 646 N N . ILE A 1 84 ? -12.845 2.554 29.831 1.00 90.88 84 ILE A N 1
ATOM 647 C CA . ILE A 1 84 ? -13.839 3.318 29.072 1.00 90.88 84 ILE A CA 1
ATOM 648 C C . ILE A 1 84 ? -14.366 4.460 29.931 1.00 90.88 84 ILE A C 1
ATOM 650 O O . ILE A 1 84 ? -14.483 5.572 29.431 1.00 90.88 84 ILE A O 1
ATOM 654 N N . GLU A 1 85 ? -14.585 4.222 31.224 1.00 92.12 85 GLU A N 1
ATOM 655 C CA . GLU A 1 85 ? -14.892 5.280 32.192 1.00 92.12 85 GLU A CA 1
ATOM 656 C C . GLU A 1 85 ? -13.763 6.313 32.262 1.00 92.12 85 GLU A C 1
ATOM 658 O O . GLU A 1 85 ? -14.017 7.511 32.183 1.00 92.12 85 GLU A O 1
ATOM 663 N N . ALA A 1 86 ? -12.506 5.861 32.320 1.00 91.56 86 ALA A N 1
ATOM 664 C CA . ALA A 1 86 ? -11.346 6.746 32.257 1.00 91.56 86 ALA A CA 1
ATOM 665 C C . ALA A 1 86 ? -11.353 7.602 30.974 1.00 91.56 86 ALA A C 1
ATOM 667 O O . ALA A 1 86 ? -11.201 8.820 31.043 1.00 91.56 86 ALA A O 1
ATOM 668 N N . LEU A 1 87 ? -11.620 6.997 29.809 1.00 90.75 87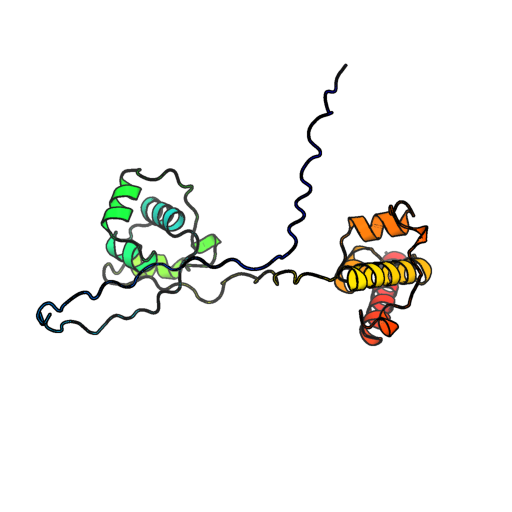 LEU A N 1
ATOM 669 C CA . LEU A 1 87 ? -11.743 7.728 28.541 1.00 90.75 87 LEU A CA 1
ATOM 670 C C . LEU A 1 87 ? -12.907 8.731 28.547 1.00 90.75 87 LEU A C 1
ATOM 672 O O . LEU A 1 87 ? -12.735 9.846 28.062 1.00 90.75 87 LEU A O 1
ATOM 676 N N . ALA A 1 88 ? -14.057 8.367 29.120 1.00 89.12 88 ALA A N 1
ATOM 677 C CA . ALA A 1 88 ? -15.211 9.255 29.267 1.00 89.12 88 ALA A CA 1
ATOM 678 C C . ALA A 1 88 ? -14.912 10.450 30.188 1.00 89.12 88 ALA A C 1
ATOM 680 O O . ALA A 1 88 ? -15.393 11.555 29.948 1.00 89.12 88 ALA A O 1
ATOM 681 N N . ASN A 1 89 ? -14.060 10.250 31.197 1.00 91.06 89 ASN A N 1
ATOM 682 C CA . ASN A 1 89 ? -13.564 11.304 32.084 1.00 91.06 89 ASN A CA 1
ATOM 683 C C . ASN A 1 89 ? -12.469 12.179 31.437 1.00 91.06 89 ASN A C 1
ATOM 685 O O . ASN A 1 89 ? -11.965 13.103 32.075 1.00 91.06 89 ASN A O 1
ATOM 689 N N . GLY A 1 90 ? -12.090 11.908 30.183 1.00 86.94 90 GLY A N 1
ATOM 690 C CA . GLY A 1 90 ? -11.055 12.643 29.454 1.00 86.94 90 GLY A CA 1
ATOM 691 C C . GLY A 1 90 ? -9.632 12.111 29.657 1.00 86.94 90 GLY A C 1
ATOM 692 O O . GLY A 1 90 ? -8.666 12.748 29.227 1.00 86.94 90 GLY A O 1
ATOM 693 N N . GLU A 1 91 ? -9.459 10.941 30.277 1.00 79.06 91 GLU A N 1
ATOM 694 C CA . GLU A 1 91 ? -8.152 10.303 30.436 1.00 79.06 91 GLU A CA 1
ATOM 695 C C . GLU A 1 91 ? -7.756 9.534 29.169 1.00 79.06 91 GLU A C 1
ATOM 697 O O . GLU A 1 91 ? -8.019 8.345 28.993 1.00 79.06 91 GLU A O 1
ATOM 702 N N . GLY A 1 92 ? -7.070 10.225 28.262 1.00 72.06 92 GLY A N 1
ATOM 703 C CA . GLY A 1 92 ? -6.503 9.616 27.066 1.00 72.06 92 GLY A CA 1
ATOM 704 C C . GLY A 1 92 ? -6.393 10.619 25.936 1.00 72.06 92 GLY A C 1
ATOM 705 O O . GLY A 1 92 ? -7.357 10.876 25.229 1.00 72.06 92 GLY A O 1
ATOM 706 N N . ASN A 1 93 ? -5.195 11.163 25.728 1.00 77.50 93 ASN A N 1
ATOM 707 C CA . ASN A 1 93 ? -4.924 12.073 24.618 1.00 77.50 93 ASN A CA 1
ATOM 708 C C . ASN A 1 93 ? -4.826 11.285 23.296 1.00 77.50 93 ASN A C 1
ATOM 710 O O . ASN A 1 93 ? -3.737 10.993 22.800 1.00 77.50 93 ASN A O 1
ATOM 714 N N . VAL A 1 94 ? -5.973 10.843 22.780 1.00 83.44 94 VAL A N 1
ATOM 715 C CA . VAL A 1 94 ? -6.104 10.084 21.533 1.00 83.44 94 VAL A CA 1
ATOM 716 C C . VAL A 1 94 ? -7.188 10.729 20.682 1.00 83.44 94 VAL A C 1
ATOM 718 O O . VAL A 1 94 ? -8.250 11.069 21.185 1.00 83.44 94 VAL A O 1
ATOM 721 N N . ALA A 1 95 ? -6.943 10.883 19.381 1.00 87.25 95 ALA A N 1
ATOM 722 C CA . ALA A 1 95 ? -7.963 11.396 18.471 1.00 87.25 95 ALA A CA 1
ATOM 723 C C . ALA A 1 95 ? -9.097 10.370 18.311 1.00 87.25 95 ALA A C 1
ATOM 725 O O . ALA A 1 95 ? -8.818 9.191 18.057 1.00 87.25 95 ALA A O 1
ATOM 726 N N . ALA A 1 96 ? -10.349 10.817 18.439 1.00 88.44 96 ALA A N 1
ATOM 727 C CA . ALA A 1 96 ? -11.534 10.009 18.172 1.00 88.44 96 ALA A CA 1
ATOM 728 C C . ALA A 1 96 ? -11.580 9.607 16.687 1.00 88.44 96 ALA A C 1
ATOM 730 O O . ALA A 1 96 ? -11.321 10.424 15.800 1.00 88.44 96 ALA A O 1
ATOM 731 N N . VAL A 1 97 ? -11.884 8.337 16.409 1.00 87.94 97 VAL A N 1
ATOM 732 C CA . VAL A 1 97 ? -11.963 7.807 15.040 1.00 87.94 97 VAL A CA 1
ATOM 733 C C . VAL A 1 97 ? -13.281 7.073 14.849 1.00 87.94 97 VAL A C 1
ATOM 735 O O . VAL A 1 97 ? -13.577 6.134 15.582 1.00 87.94 97 VAL A O 1
ATOM 738 N N . ASP A 1 98 ? -14.027 7.473 13.821 1.00 89.88 98 ASP A N 1
ATOM 739 C CA . ASP A 1 98 ? -15.326 6.895 13.479 1.00 89.88 98 ASP A CA 1
ATOM 740 C C . ASP A 1 98 ? -15.188 5.434 12.969 1.00 89.88 98 ASP A C 1
ATOM 742 O O . ASP A 1 98 ? -14.567 5.196 11.920 1.00 89.88 98 ASP A O 1
ATOM 746 N N . PRO A 1 99 ? -15.770 4.435 13.667 1.00 87.62 99 PRO A N 1
ATOM 747 C CA . PRO A 1 99 ? -15.735 3.029 13.263 1.00 87.62 99 PRO A CA 1
ATOM 748 C C . PRO A 1 99 ? -16.577 2.721 12.016 1.00 87.62 99 PRO A C 1
ATOM 750 O O . PRO A 1 99 ? -16.290 1.742 11.318 1.00 87.62 99 PRO A O 1
ATOM 753 N N . VAL A 1 100 ? -17.581 3.542 11.701 1.00 88.00 100 VAL A N 1
ATOM 754 C CA . VAL A 1 100 ? -18.403 3.419 10.489 1.00 88.00 100 VAL A CA 1
ATOM 755 C C . VAL A 1 100 ? -17.584 3.817 9.267 1.00 88.00 100 VAL A C 1
ATOM 757 O O . VAL A 1 100 ? -17.574 3.102 8.264 1.00 88.00 100 VAL A O 1
ATOM 760 N N . MET A 1 101 ? -16.810 4.900 9.370 1.00 84.75 101 MET A N 1
ATOM 761 C CA . MET A 1 101 ? -15.900 5.340 8.302 1.00 84.75 101 MET A CA 1
ATOM 762 C C . MET A 1 101 ? -14.766 4.338 8.054 1.00 84.75 101 MET A C 1
ATOM 764 O O . MET A 1 101 ? -14.320 4.167 6.919 1.00 84.75 101 MET A O 1
ATOM 768 N N . LEU A 1 102 ? -14.324 3.630 9.098 1.00 80.38 102 LEU A N 1
ATOM 769 C CA . LEU A 1 102 ? -13.381 2.514 8.977 1.00 80.38 102 LEU A CA 1
ATOM 770 C C . LEU A 1 102 ? -14.019 1.232 8.409 1.00 80.38 102 LEU A C 1
ATOM 772 O O . LEU A 1 102 ? -13.299 0.271 8.124 1.00 80.38 102 LEU A O 1
ATOM 776 N N . GLY A 1 103 ? -15.347 1.189 8.265 1.00 82.50 103 GLY A N 1
ATOM 777 C CA . GLY A 1 103 ? -16.093 0.005 7.844 1.00 82.50 103 GLY A CA 1
ATOM 778 C C . GLY A 1 103 ? -16.071 -1.136 8.867 1.00 82.50 103 GLY A C 1
ATOM 779 O O . GLY A 1 103 ? -16.305 -2.286 8.500 1.00 82.50 103 GLY A O 1
ATOM 780 N N . GLN A 1 104 ? -15.749 -0.848 10.130 1.00 82.81 104 GLN A N 1
ATOM 781 C CA . GLN A 1 104 ? -15.731 -1.833 11.215 1.00 82.81 104 GLN A CA 1
ATOM 782 C C . GLN A 1 104 ? -17.125 -2.082 11.789 1.00 82.81 104 GLN A C 1
ATOM 784 O O . GLN A 1 104 ? -17.374 -3.164 12.318 1.00 82.81 104 GLN A O 1
ATOM 789 N N . LEU A 1 105 ? -18.015 -1.097 11.678 1.00 86.50 105 LEU A N 1
ATOM 790 C CA . LEU A 1 105 ? -19.375 -1.142 12.191 1.00 86.50 105 LEU A CA 1
ATOM 791 C C . LEU A 1 105 ? -20.346 -0.565 11.152 1.00 86.50 105 LEU A C 1
ATOM 793 O O . LEU A 1 105 ? -19.975 0.305 10.365 1.00 86.50 105 LEU A O 1
ATOM 797 N N . GLU A 1 106 ? -21.575 -1.070 11.133 1.00 86.75 106 GLU A N 1
ATOM 798 C CA . GLU A 1 106 ? -22.667 -0.519 10.324 1.00 86.75 106 GLU A CA 1
ATOM 799 C C . GLU A 1 106 ? -23.519 0.417 11.190 1.00 86.75 106 GLU A C 1
ATOM 801 O O . GLU A 1 106 ? -23.605 0.238 12.406 1.00 86.75 106 GLU A O 1
ATOM 806 N N . LYS A 1 107 ? -24.142 1.436 10.584 1.00 87.25 107 LYS A N 1
ATOM 807 C CA . LYS A 1 107 ? -24.987 2.374 11.343 1.00 87.25 107 LYS A CA 1
ATOM 808 C C . LYS A 1 107 ? -26.240 1.680 11.871 1.00 87.25 107 LYS A C 1
ATOM 810 O O . LYS A 1 107 ? -26.678 1.988 12.974 1.00 87.25 107 LYS A O 1
ATOM 815 N N . GLU A 1 108 ? -26.779 0.723 11.117 1.00 88.19 108 GLU A N 1
ATOM 816 C CA . GLU A 1 108 ? -27.925 -0.085 11.536 1.00 88.19 108 GLU A CA 1
ATOM 817 C C . GLU A 1 108 ? -27.627 -0.880 12.818 1.00 88.19 108 GLU A C 1
ATOM 819 O O . GLU A 1 108 ? -28.489 -1.016 13.684 1.00 88.19 108 GLU A O 1
ATOM 824 N N . GLU A 1 109 ? -26.389 -1.355 12.970 1.00 87.88 109 GLU A N 1
ATOM 825 C CA . GLU A 1 109 ? -25.947 -2.124 14.136 1.00 87.88 109 GLU A CA 1
ATOM 826 C C . GLU A 1 109 ? -25.872 -1.257 15.404 1.00 87.88 109 GLU A C 1
ATOM 828 O O . GLU A 1 109 ? -26.272 -1.712 16.475 1.00 87.88 109 GLU A O 1
ATOM 833 N N . ILE A 1 110 ? -25.428 0.004 15.282 1.00 89.38 110 ILE A N 1
ATOM 834 C CA . ILE A 1 110 ? -25.435 0.967 16.398 1.00 89.38 110 ILE A CA 1
ATOM 835 C C . ILE A 1 110 ? -26.869 1.174 16.887 1.00 89.38 110 ILE A C 1
ATOM 837 O O . ILE A 1 110 ? -27.133 1.003 18.072 1.00 89.38 110 ILE A O 1
ATOM 841 N N . LEU A 1 111 ? -27.803 1.467 15.976 1.00 89.69 111 LEU A N 1
ATOM 842 C CA . LEU A 1 111 ? -29.205 1.732 16.319 1.00 89.69 111 LEU A CA 1
ATOM 843 C C . LEU A 1 111 ? -29.873 0.534 17.012 1.00 89.69 111 LEU A C 1
ATOM 845 O O . LEU A 1 111 ? -30.625 0.703 17.973 1.00 89.69 111 LEU A O 1
ATOM 849 N N . ARG A 1 112 ? -29.567 -0.691 16.568 1.00 89.00 112 ARG A N 1
ATOM 850 C CA . ARG A 1 112 ? -30.041 -1.916 17.227 1.00 89.00 112 ARG A CA 1
ATOM 851 C C . ARG A 1 112 ? -29.557 -1.991 18.678 1.00 89.00 112 ARG A C 1
ATOM 853 O O . ARG A 1 112 ? -30.356 -2.213 19.582 1.00 89.00 112 ARG A O 1
ATOM 860 N N . CYS A 1 113 ? -28.263 -1.770 18.903 1.00 87.56 113 CYS A N 1
ATOM 861 C CA . CYS A 1 113 ? -27.663 -1.826 20.236 1.00 87.56 113 CYS A CA 1
ATOM 862 C C . CYS A 1 113 ? -28.034 -0.632 21.133 1.00 87.56 113 CYS A C 1
ATOM 864 O O . CYS A 1 113 ? -27.990 -0.766 22.353 1.00 87.56 113 CYS A O 1
ATOM 866 N N . GLU A 1 114 ? -28.435 0.508 20.563 1.00 88.00 114 GLU A N 1
ATOM 867 C CA . GLU A 1 114 ? -29.009 1.631 21.319 1.00 88.00 114 GLU A CA 1
ATOM 868 C C . GLU A 1 114 ? -30.409 1.317 21.859 1.00 88.00 114 GLU A C 1
ATOM 870 O O . GLU A 1 114 ? -30.806 1.852 22.894 1.00 88.00 114 GLU A O 1
ATOM 875 N N . THR A 1 115 ? -31.153 0.445 21.172 1.00 88.12 115 THR A N 1
ATOM 876 C CA . THR A 1 115 ? -32.497 0.030 21.597 1.00 88.12 115 THR A CA 1
ATOM 877 C C . THR A 1 115 ? -32.425 -1.084 22.648 1.00 88.12 115 THR A C 1
ATOM 879 O O . THR A 1 115 ? -33.184 -1.070 23.615 1.00 88.12 115 THR A O 1
ATOM 882 N N . ASP A 1 116 ? -31.467 -2.006 22.498 1.00 87.06 116 ASP A N 1
ATOM 883 C CA . ASP A 1 116 ? -31.264 -3.153 23.385 1.00 87.06 116 ASP A CA 1
ATOM 884 C C . ASP A 1 116 ? -29.949 -3.047 24.175 1.00 87.06 116 ASP A C 1
ATOM 886 O O . ASP A 1 116 ? -28.875 -3.397 23.683 1.00 87.06 116 ASP A O 1
ATOM 890 N N . GLN A 1 117 ? -30.028 -2.667 25.454 1.00 79.38 117 GLN A N 1
ATOM 891 C CA . GLN A 1 117 ? -28.855 -2.514 26.339 1.00 79.38 117 GLN A CA 1
ATOM 892 C C . GLN A 1 117 ? -28.079 -3.822 26.592 1.00 79.38 117 GLN A C 1
ATOM 894 O O . GLN A 1 117 ? -26.904 -3.790 26.952 1.00 79.38 117 GLN A O 1
ATOM 899 N N . ASN A 1 118 ? -28.724 -4.977 26.400 1.00 80.31 118 ASN A N 1
ATOM 900 C CA . ASN A 1 118 ? -28.110 -6.298 26.570 1.00 80.31 118 ASN A CA 1
ATOM 901 C C . ASN A 1 118 ? -27.482 -6.848 25.278 1.00 80.31 118 ASN A C 1
ATOM 903 O O . ASN A 1 118 ? -26.872 -7.916 25.305 1.00 80.31 118 ASN A O 1
ATOM 907 N N . ALA A 1 119 ? -27.652 -6.168 24.140 1.00 81.69 119 ALA A N 1
ATOM 908 C CA . ALA 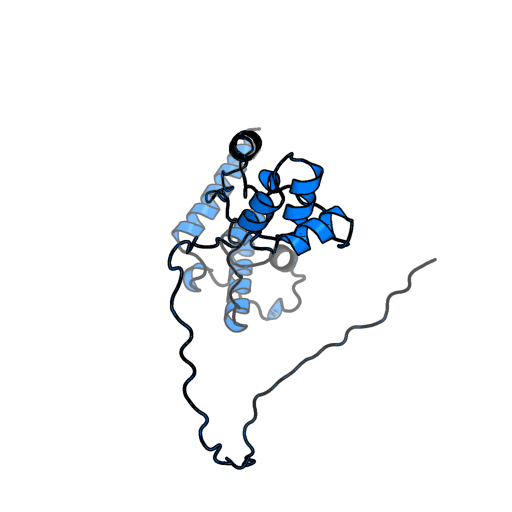A 1 119 ? -27.129 -6.638 22.863 1.00 81.69 119 ALA A CA 1
ATOM 909 C C . ALA A 1 119 ? -25.651 -6.260 22.699 1.00 81.69 119 ALA A C 1
ATOM 911 O O . ALA A 1 119 ? -25.279 -5.100 22.868 1.00 81.69 119 ALA A O 1
ATOM 912 N N . SER A 1 120 ? -24.810 -7.220 22.308 1.00 82.69 120 SER A N 1
ATOM 913 C CA . SER A 1 120 ? -23.396 -6.976 22.001 1.00 82.69 120 SER A CA 1
ATOM 914 C C . SER A 1 120 ? -23.200 -6.576 20.535 1.00 82.69 120 SER A C 1
ATOM 916 O O . SER A 1 120 ? -23.744 -7.216 19.633 1.00 82.69 120 SER A O 1
ATOM 918 N N . LEU A 1 121 ? -22.369 -5.558 20.302 1.00 84.06 121 LEU A N 1
ATOM 919 C CA . LEU A 1 121 ? -22.017 -5.070 18.966 1.00 84.06 121 LEU A CA 1
ATOM 920 C C . LEU A 1 121 ? -21.199 -6.106 18.191 1.00 84.06 121 LEU A C 1
ATOM 922 O O . LEU A 1 121 ? -20.190 -6.623 18.681 1.00 84.06 121 LEU A O 1
ATOM 926 N N . ILE A 1 122 ? -21.591 -6.366 16.946 1.00 82.38 122 ILE A N 1
ATOM 927 C CA . ILE A 1 122 ? -20.901 -7.317 16.073 1.00 82.38 122 ILE A CA 1
ATOM 928 C C . ILE A 1 122 ? -20.044 -6.562 15.052 1.00 82.38 122 ILE A C 1
ATOM 930 O O . ILE A 1 122 ? -20.527 -5.745 14.273 1.00 82.38 122 ILE A O 1
ATOM 934 N N . VAL A 1 123 ? -18.747 -6.880 15.008 1.00 81.69 123 VAL A N 1
ATOM 935 C CA . VAL A 1 123 ? -17.813 -6.289 14.036 1.00 81.69 123 VAL A CA 1
ATOM 936 C C . VAL A 1 123 ? -18.187 -6.703 12.608 1.00 81.69 123 VAL A C 1
ATOM 938 O O . VAL A 1 123 ? -18.188 -7.896 12.271 1.00 81.69 123 VAL A O 1
ATOM 941 N N . ASN A 1 124 ? -18.388 -5.721 11.727 1.00 77.25 124 ASN A N 1
ATOM 942 C CA . ASN A 1 124 ? -18.606 -5.972 10.310 1.00 77.25 124 ASN A CA 1
ATOM 943 C C . ASN A 1 124 ? -17.343 -6.575 9.687 1.00 77.25 124 ASN A C 1
ATOM 945 O O . ASN A 1 124 ? -16.270 -5.975 9.606 1.00 77.25 124 ASN A O 1
ATOM 949 N N . SER A 1 125 ? -17.460 -7.823 9.244 1.00 63.91 125 SER A N 1
ATOM 950 C CA . SER A 1 125 ? -16.332 -8.587 8.723 1.00 63.91 125 SER A CA 1
ATOM 951 C C . SER A 1 125 ? -15.974 -8.279 7.271 1.00 63.91 125 SER A C 1
ATOM 953 O O . SER A 1 125 ? -14.929 -8.753 6.822 1.00 63.91 125 SER A O 1
ATOM 955 N N . LYS A 1 126 ? -16.799 -7.503 6.559 1.00 63.16 126 LYS A N 1
ATOM 956 C CA . LYS A 1 126 ? -16.705 -7.331 5.104 1.00 63.16 126 LYS A CA 1
ATOM 957 C C . LYS A 1 126 ? -15.606 -6.354 4.660 1.00 63.16 126 LYS A C 1
ATOM 959 O O . LYS A 1 126 ? -15.035 -6.558 3.596 1.00 63.16 126 LYS A O 1
ATOM 964 N N . ASN A 1 127 ? -15.224 -5.378 5.490 1.00 53.72 127 ASN A N 1
ATOM 965 C CA . ASN A 1 127 ? -14.335 -4.273 5.084 1.00 53.72 127 ASN A CA 1
ATOM 966 C C . ASN A 1 127 ? -12.916 -4.318 5.674 1.00 53.72 127 ASN A C 1
ATOM 968 O O . ASN A 1 127 ? -12.216 -3.306 5.700 1.00 53.72 127 ASN A O 1
ATOM 972 N N . PHE A 1 128 ? -12.439 -5.486 6.120 1.00 54.88 128 PHE A N 1
ATOM 973 C CA . PHE A 1 128 ? -11.070 -5.614 6.627 1.00 54.88 128 PHE A CA 1
ATOM 974 C C . PHE A 1 128 ? -10.047 -5.416 5.510 1.00 54.88 128 PHE A C 1
ATOM 976 O O . PHE A 1 128 ? -9.646 -6.383 4.876 1.00 54.88 128 PHE A O 1
ATOM 983 N N . LEU A 1 129 ? -9.613 -4.163 5.357 1.00 57.38 129 LEU A N 1
ATOM 984 C CA . LEU A 1 129 ? -8.402 -3.679 4.710 1.00 57.38 129 LEU A CA 1
ATOM 985 C C . LEU A 1 129 ? -8.091 -4.331 3.364 1.00 57.38 129 LEU A C 1
ATOM 987 O O . LEU A 1 129 ? -7.719 -5.501 3.288 1.00 57.38 129 LEU A O 1
ATOM 991 N N . VAL A 1 130 ? -8.025 -3.514 2.311 1.00 55.00 130 VAL A N 1
ATOM 992 C CA . VAL A 1 130 ? -7.140 -3.812 1.179 1.00 55.00 130 VAL A CA 1
ATOM 993 C C . VAL A 1 130 ? -5.760 -4.094 1.773 1.00 55.00 130 VAL A C 1
ATOM 995 O O . VAL A 1 130 ? -5.026 -3.171 2.131 1.00 55.00 130 VAL A O 1
ATOM 998 N N . ARG A 1 131 ? -5.429 -5.378 1.965 1.00 57.41 131 ARG A N 1
ATOM 999 C CA . ARG A 1 131 ? -4.126 -5.812 2.450 1.00 57.41 131 ARG A CA 1
ATOM 1000 C C . ARG A 1 131 ? -3.155 -5.321 1.398 1.00 57.41 131 ARG A C 1
ATOM 1002 O O . ARG A 1 131 ? -3.032 -5.929 0.335 1.00 57.41 131 ARG A O 1
ATOM 1009 N N . LYS A 1 132 ? -2.504 -4.184 1.656 1.00 60.12 132 LYS A N 1
ATOM 1010 C CA . LYS A 1 132 ? -1.382 -3.730 0.841 1.00 60.12 132 LYS A CA 1
ATOM 1011 C C . LYS A 1 132 ? -0.399 -4.886 0.884 1.00 60.12 132 LYS A C 1
ATOM 1013 O O . LYS A 1 132 ? 0.152 -5.166 1.946 1.00 60.12 132 LYS A O 1
ATOM 1018 N N . LYS A 1 133 ? -0.278 -5.618 -0.230 1.00 61.72 133 LYS A N 1
ATOM 1019 C CA . LYS A 1 133 ? 0.643 -6.750 -0.348 1.00 61.72 133 LYS A CA 1
ATOM 1020 C C . LYS A 1 133 ? 1.986 -6.261 0.183 1.00 61.72 133 LYS A C 1
ATOM 1022 O O . LYS A 1 133 ? 2.522 -5.279 -0.340 1.00 61.72 133 LYS A O 1
ATOM 1027 N N . ALA A 1 134 ? 2.463 -6.864 1.271 1.00 66.94 134 ALA A N 1
ATOM 1028 C CA . ALA A 1 134 ? 3.746 -6.493 1.841 1.00 66.94 134 ALA A CA 1
ATOM 1029 C C . ALA A 1 134 ? 4.787 -6.641 0.729 1.00 66.94 134 ALA A C 1
ATOM 1031 O O . ALA A 1 134 ? 4.836 -7.671 0.055 1.00 66.94 134 ALA A O 1
ATOM 1032 N N . LYS A 1 135 ? 5.555 -5.581 0.466 1.00 68.62 135 LYS A N 1
ATOM 1033 C CA . LYS A 1 135 ? 6.569 -5.627 -0.585 1.00 68.62 135 LYS A CA 1
ATOM 1034 C C . LYS A 1 135 ? 7.675 -6.561 -0.112 1.00 68.62 135 LYS A C 1
ATOM 1036 O O . LYS A 1 135 ? 8.440 -6.204 0.780 1.00 68.62 135 LYS A O 1
ATOM 1041 N N . THR A 1 136 ? 7.744 -7.751 -0.695 1.00 80.00 136 THR A N 1
ATOM 1042 C CA . THR A 1 136 ? 8.827 -8.696 -0.428 1.00 80.00 136 THR A CA 1
ATOM 1043 C C . THR A 1 136 ? 10.159 -8.074 -0.840 1.00 80.00 136 THR A C 1
ATOM 1045 O O . THR A 1 136 ? 10.249 -7.379 -1.857 1.00 80.00 136 THR A O 1
ATOM 1048 N N . TYR A 1 137 ? 11.203 -8.305 -0.044 1.00 81.50 137 TYR A N 1
ATOM 1049 C CA . TYR A 1 137 ? 12.544 -7.837 -0.367 1.00 81.50 137 TYR A CA 1
ATOM 1050 C C . TYR A 1 137 ? 13.006 -8.406 -1.718 1.00 81.50 137 TYR A C 1
ATOM 1052 O O . TYR A 1 137 ? 13.054 -9.617 -1.915 1.00 81.50 137 TYR A O 1
ATOM 1060 N N . VAL A 1 138 ? 13.371 -7.518 -2.645 1.00 84.19 138 VAL A N 1
ATOM 1061 C CA . VAL A 1 138 ? 13.949 -7.881 -3.947 1.00 84.19 138 VAL A CA 1
ATOM 1062 C C . VAL A 1 138 ? 15.473 -7.861 -3.836 1.00 84.19 138 VAL A C 1
ATOM 1064 O O . VAL A 1 138 ? 16.039 -6.834 -3.442 1.00 84.19 138 VAL A O 1
ATOM 1067 N N . SER A 1 139 ? 16.132 -8.962 -4.207 1.00 90.81 139 SER A N 1
ATOM 1068 C CA . SER A 1 139 ? 17.597 -9.090 -4.188 1.00 90.81 139 SER A CA 1
ATOM 1069 C C . SER A 1 139 ? 18.281 -8.107 -5.148 1.00 90.81 139 SER A C 1
ATOM 1071 O O . SER A 1 139 ? 17.699 -7.676 -6.145 1.00 90.81 139 SER A O 1
ATOM 1073 N N . LEU A 1 140 ? 19.536 -7.740 -4.868 1.00 88.44 140 LEU A N 1
ATOM 1074 C CA . LEU A 1 140 ? 20.281 -6.762 -5.676 1.00 88.44 140 LEU A CA 1
ATOM 1075 C C . LEU A 1 140 ? 20.411 -7.175 -7.152 1.00 88.44 140 LEU A C 1
ATOM 1077 O O . LEU A 1 140 ? 20.239 -6.330 -8.031 1.00 88.44 140 LEU A O 1
ATOM 1081 N N . ALA A 1 141 ? 20.643 -8.464 -7.419 1.00 89.19 141 ALA A N 1
ATOM 1082 C CA . ALA A 1 141 ? 20.707 -9.009 -8.776 1.00 89.19 141 ALA A CA 1
ATOM 1083 C C . ALA A 1 141 ? 19.374 -8.812 -9.517 1.00 89.19 141 ALA A C 1
ATOM 1085 O O . ALA A 1 141 ? 19.338 -8.183 -10.577 1.00 89.19 141 ALA A O 1
ATOM 1086 N N . LYS A 1 142 ? 18.264 -9.218 -8.886 1.00 89.94 142 LYS A N 1
ATOM 1087 C CA . LYS A 1 142 ? 16.912 -9.067 -9.439 1.00 89.94 142 LYS A CA 1
ATOM 1088 C C . LYS A 1 142 ? 16.561 -7.590 -9.669 1.00 89.94 142 LYS A C 1
ATOM 1090 O O . LYS A 1 142 ? 15.932 -7.253 -10.664 1.00 89.94 142 LYS A O 1
ATOM 1095 N N . ARG A 1 143 ? 17.024 -6.663 -8.816 1.00 91.94 143 ARG A N 1
ATOM 1096 C CA . ARG A 1 143 ? 16.838 -5.209 -9.029 1.00 91.94 143 ARG A CA 1
ATOM 1097 C C . ARG A 1 143 ? 17.543 -4.695 -10.286 1.00 91.94 143 ARG A C 1
ATOM 1099 O O . ARG A 1 143 ? 17.007 -3.804 -10.943 1.00 91.94 143 ARG A O 1
ATOM 1106 N N . LYS A 1 144 ? 18.738 -5.204 -10.607 1.00 92.19 144 LYS A N 1
ATOM 1107 C CA . LYS A 1 144 ? 19.453 -4.834 -11.839 1.00 92.19 144 LYS A CA 1
ATOM 1108 C C . LYS A 1 144 ? 18.710 -5.361 -13.067 1.00 92.19 144 LYS A C 1
ATOM 1110 O O . LYS A 1 144 ? 18.484 -4.607 -14.006 1.00 92.19 144 LYS A O 1
ATOM 1115 N N . GLU A 1 145 ? 18.258 -6.608 -13.016 1.00 93.19 145 GLU A N 1
ATOM 1116 C CA . GLU A 1 145 ? 17.431 -7.235 -14.053 1.00 93.19 145 GLU A CA 1
ATOM 1117 C C . GLU A 1 145 ? 16.115 -6.490 -14.305 1.00 93.19 145 GLU A C 1
ATOM 1119 O O . GLU A 1 145 ? 15.757 -6.226 -15.450 1.00 93.19 145 GLU A O 1
ATOM 1124 N N . ILE A 1 146 ? 15.447 -6.055 -13.237 1.00 93.06 146 ILE A N 1
ATOM 1125 C CA . ILE A 1 146 ? 14.248 -5.218 -13.308 1.00 93.06 146 ILE A CA 1
ATOM 1126 C C . ILE A 1 146 ? 14.517 -3.915 -14.078 1.00 93.06 146 ILE A C 1
ATOM 1128 O O . ILE A 1 146 ? 13.754 -3.554 -14.974 1.00 93.06 146 ILE A O 1
ATOM 1132 N N . ARG A 1 147 ? 15.619 -3.214 -13.778 1.00 94.44 147 ARG A N 1
ATOM 1133 C CA . ARG A 1 147 ? 15.983 -1.971 -14.485 1.00 94.44 147 ARG A CA 1
ATOM 1134 C C . ARG A 1 147 ? 16.386 -2.211 -15.939 1.00 94.44 147 ARG A C 1
ATOM 1136 O O . ARG A 1 147 ? 16.057 -1.395 -16.795 1.00 94.44 147 ARG A O 1
ATOM 1143 N N . ASN A 1 148 ? 17.051 -3.329 -16.220 1.00 94.50 148 ASN A N 1
ATOM 1144 C CA . ASN A 1 148 ? 17.383 -3.759 -17.579 1.00 94.50 148 ASN A CA 1
ATOM 1145 C C . ASN A 1 148 ? 16.122 -3.974 -18.434 1.00 94.50 148 ASN A C 1
ATOM 1147 O O . ASN A 1 148 ? 16.097 -3.560 -19.594 1.00 94.50 148 ASN A O 1
ATOM 1151 N N . GLY A 1 149 ? 15.072 -4.558 -17.843 1.00 94.38 149 GLY A N 1
ATOM 1152 C CA . GLY A 1 149 ? 13.762 -4.718 -18.479 1.00 94.38 149 GLY A CA 1
ATOM 1153 C C . GLY A 1 149 ? 13.088 -3.381 -18.793 1.00 94.38 149 GLY A C 1
ATOM 1154 O O . GLY A 1 149 ? 12.630 -3.169 -19.912 1.00 94.38 149 GLY A O 1
ATOM 1155 N N . VAL A 1 150 ? 13.098 -2.434 -17.847 1.00 94.31 150 VAL A N 1
ATOM 1156 C CA . VAL A 1 150 ? 12.554 -1.080 -18.079 1.00 94.31 150 VAL A CA 1
ATOM 1157 C C . VAL A 1 150 ? 13.290 -0.366 -19.210 1.00 94.31 150 VAL A C 1
ATOM 1159 O O . VAL A 1 150 ? 12.655 0.234 -20.072 1.00 94.31 150 VAL A O 1
ATOM 1162 N N . LEU A 1 151 ? 14.622 -0.452 -19.239 1.00 94.94 151 LEU A N 1
ATOM 1163 C CA . LEU A 1 151 ? 15.424 0.155 -20.299 1.00 94.94 151 LEU A CA 1
ATOM 1164 C C . LEU A 1 151 ? 15.085 -0.416 -21.682 1.00 94.94 151 LEU A C 1
ATOM 1166 O O . LEU A 1 151 ? 15.079 0.326 -22.663 1.00 94.94 151 LEU A O 1
ATOM 1170 N N . TRP A 1 152 ? 14.806 -1.718 -21.765 1.00 94.62 152 TRP A N 1
ATOM 1171 C CA . TRP A 1 152 ? 14.366 -2.347 -23.006 1.00 94.62 152 TRP A CA 1
ATOM 1172 C C . TRP A 1 152 ? 13.002 -1.816 -23.446 1.00 94.62 152 TRP A C 1
ATOM 1174 O O . TRP A 1 152 ? 12.882 -1.365 -24.578 1.00 94.62 152 TRP A O 1
ATOM 1184 N N . ILE A 1 153 ? 12.019 -1.748 -22.540 1.00 92.75 153 ILE A N 1
ATOM 1185 C CA . ILE A 1 153 ? 10.683 -1.218 -22.861 1.00 92.75 153 ILE A CA 1
ATOM 1186 C C . ILE A 1 153 ? 10.763 0.222 -23.374 1.00 92.75 153 ILE A C 1
ATOM 1188 O O . ILE A 1 153 ? 10.145 0.544 -24.382 1.00 92.75 153 ILE A O 1
ATOM 1192 N N . VAL A 1 154 ? 11.544 1.082 -22.716 1.00 92.12 154 VAL A N 1
ATOM 1193 C CA . VAL A 1 154 ? 11.691 2.489 -23.124 1.00 92.12 154 VAL A CA 1
ATOM 1194 C C . VAL A 1 154 ? 12.315 2.615 -24.520 1.00 92.12 154 VAL A C 1
ATOM 1196 O O . VAL A 1 154 ? 11.953 3.521 -25.264 1.00 92.12 154 VAL A O 1
ATOM 1199 N N . ARG A 1 155 ? 13.231 1.711 -24.890 1.00 91.62 155 ARG A N 1
ATOM 1200 C CA . ARG A 1 155 ? 13.864 1.694 -26.217 1.00 91.62 155 ARG A CA 1
ATOM 1201 C C . ARG A 1 155 ? 12.969 1.107 -27.303 1.00 91.62 155 ARG A C 1
ATOM 1203 O O . ARG A 1 155 ? 12.945 1.633 -28.407 1.00 91.62 155 ARG A O 1
ATOM 1210 N N . SER A 1 156 ? 12.271 0.019 -26.999 1.00 90.69 156 SER A N 1
ATOM 1211 C CA . SER A 1 156 ? 11.414 -0.684 -27.954 1.00 90.69 156 SER A CA 1
ATOM 1212 C C . SER A 1 156 ? 10.091 0.045 -28.188 1.00 90.69 156 SER A C 1
ATOM 1214 O O . SER A 1 156 ? 9.585 0.055 -29.305 1.00 90.69 156 SER A O 1
ATOM 1216 N N . CYS A 1 157 ? 9.532 0.664 -27.147 1.00 87.69 157 CYS A N 1
ATOM 1217 C CA . CYS A 1 157 ? 8.228 1.320 -27.177 1.00 87.69 157 CYS A CA 1
ATOM 1218 C C . CYS A 1 157 ? 8.298 2.685 -26.462 1.00 87.69 157 CYS A C 1
ATOM 1220 O O . CYS A 1 157 ? 7.864 2.798 -25.308 1.00 87.69 157 CYS A O 1
ATOM 1222 N N . PRO A 1 158 ? 8.810 3.743 -27.122 1.00 85.62 158 PRO A N 1
ATOM 1223 C CA . PRO A 1 158 ? 8.962 5.064 -26.501 1.00 85.62 158 PRO A CA 1
ATOM 1224 C C . PRO A 1 158 ? 7.619 5.707 -26.126 1.00 85.62 158 PRO A C 1
ATOM 1226 O O . PRO A 1 158 ? 7.537 6.454 -25.154 1.00 85.62 158 PRO A O 1
ATOM 1229 N N . ASP A 1 159 ? 6.550 5.358 -26.843 1.00 86.06 159 ASP A N 1
ATOM 1230 C CA . ASP A 1 159 ? 5.212 5.925 -26.649 1.00 86.06 159 ASP A CA 1
ATOM 1231 C C . ASP A 1 159 ? 4.458 5.344 -25.443 1.00 86.06 159 ASP A C 1
ATOM 1233 O O . ASP A 1 159 ? 3.294 5.679 -25.212 1.00 86.06 159 ASP A O 1
ATOM 1237 N N . LEU A 1 160 ? 5.055 4.405 -24.703 1.00 88.94 160 LEU A N 1
ATOM 1238 C CA . LEU A 1 160 ? 4.394 3.750 -23.579 1.00 88.94 160 LEU A CA 1
ATOM 1239 C C . LEU A 1 160 ? 4.382 4.654 -22.336 1.00 88.94 160 LEU A C 1
ATOM 1241 O O . LEU A 1 160 ? 5.388 5.259 -21.958 1.00 88.94 160 LEU A O 1
ATOM 1245 N N . LYS A 1 161 ? 3.239 4.727 -21.646 1.00 89.94 161 LYS A N 1
ATOM 1246 C CA . LYS A 1 161 ? 3.101 5.545 -20.431 1.00 89.94 161 LYS A CA 1
ATOM 1247 C C . LYS A 1 161 ? 3.791 4.886 -19.234 1.00 89.94 161 LYS A C 1
ATOM 1249 O O . LYS A 1 161 ? 3.637 3.690 -18.998 1.00 89.94 161 LYS A O 1
ATOM 1254 N N . ASP A 1 162 ? 4.445 5.692 -18.396 1.00 90.81 162 ASP A N 1
ATOM 1255 C CA . ASP A 1 162 ? 5.137 5.219 -17.180 1.00 90.81 162 ASP A CA 1
ATOM 1256 C C . ASP A 1 162 ? 4.202 4.469 -16.231 1.00 90.81 162 ASP A C 1
ATOM 1258 O O . ASP A 1 162 ? 4.587 3.488 -15.601 1.00 90.81 162 ASP A O 1
ATOM 1262 N N . ALA A 1 163 ? 2.952 4.933 -16.144 1.00 90.44 163 ALA A N 1
ATOM 1263 C CA . ALA A 1 163 ? 1.929 4.334 -15.298 1.00 90.44 163 ALA A CA 1
ATOM 1264 C C . ALA A 1 163 ? 1.615 2.885 -15.690 1.00 90.44 163 ALA A C 1
ATOM 1266 O O . ALA A 1 163 ? 1.266 2.094 -14.817 1.00 90.44 163 ALA A O 1
ATOM 1267 N N . ASP A 1 164 ? 1.742 2.539 -16.972 1.00 90.88 164 ASP A N 1
ATOM 1268 C CA . ASP A 1 164 ? 1.552 1.168 -17.426 1.00 90.88 164 ASP A CA 1
ATOM 1269 C C . ASP A 1 164 ? 2.791 0.339 -17.092 1.00 90.88 164 ASP A C 1
ATOM 1271 O O . ASP A 1 164 ? 2.660 -0.688 -16.442 1.00 90.88 164 ASP A O 1
ATOM 1275 N N . ILE A 1 165 ? 3.999 0.836 -17.378 1.00 91.38 165 ILE A N 1
ATOM 1276 C CA . ILE A 1 165 ? 5.267 0.142 -17.068 1.00 91.38 165 ILE A CA 1
ATOM 1277 C C . ILE A 1 165 ? 5.343 -0.285 -15.592 1.00 91.38 165 ILE A C 1
ATOM 1279 O O . ILE A 1 165 ? 5.727 -1.414 -15.292 1.00 91.38 165 ILE A O 1
ATOM 1283 N N . ILE A 1 166 ? 4.935 0.591 -14.668 1.00 91.44 166 ILE A N 1
ATOM 1284 C CA . ILE A 1 166 ? 4.970 0.343 -13.214 1.00 91.44 166 ILE A CA 1
ATOM 1285 C C . ILE A 1 166 ? 3.989 -0.759 -12.777 1.00 91.44 166 ILE A C 1
ATOM 1287 O O . ILE A 1 166 ? 4.203 -1.390 -11.741 1.00 91.44 166 ILE A O 1
ATOM 1291 N N . LYS A 1 167 ? 2.906 -0.997 -13.530 1.00 88.69 167 LYS A N 1
ATOM 1292 C CA . LYS A 1 167 ? 1.936 -2.058 -13.212 1.00 88.69 167 LYS A CA 1
ATOM 1293 C C . LYS A 1 167 ? 2.496 -3.445 -13.512 1.00 88.69 167 LYS A C 1
ATOM 1295 O O . LYS A 1 167 ? 2.245 -4.361 -12.737 1.00 88.69 167 LYS A O 1
ATOM 1300 N N . PHE A 1 168 ? 3.248 -3.580 -14.603 1.00 87.44 168 PHE A N 1
ATOM 1301 C CA . PHE A 1 168 ? 3.777 -4.869 -15.056 1.00 87.44 168 PHE A CA 1
ATOM 1302 C C . PHE A 1 168 ? 5.156 -5.165 -14.472 1.00 87.44 168 PHE A C 1
ATOM 1304 O O . PHE A 1 168 ? 5.421 -6.288 -14.055 1.00 87.44 168 PHE A O 1
ATOM 1311 N N . ILE A 1 169 ? 6.029 -4.160 -14.380 1.00 90.00 169 ILE A N 1
ATOM 1312 C CA . ILE A 1 169 ? 7.358 -4.328 -13.795 1.00 90.00 169 ILE A CA 1
ATOM 1313 C C . ILE A 1 169 ? 7.387 -3.712 -12.390 1.00 90.00 169 ILE A C 1
ATOM 1315 O O . ILE A 1 169 ? 7.089 -2.523 -12.245 1.00 90.00 169 ILE A O 1
ATOM 1319 N N . PRO A 1 170 ? 7.846 -4.451 -11.357 1.00 88.69 170 PRO A N 1
ATOM 1320 C CA . PRO A 1 170 ? 7.933 -3.963 -9.981 1.00 88.69 170 PRO A CA 1
ATOM 1321 C C . PRO A 1 170 ? 9.029 -2.892 -9.817 1.00 88.69 170 PRO A C 1
ATOM 1323 O O . PRO A 1 170 ? 10.125 -3.144 -9.314 1.00 88.69 170 PRO A O 1
ATOM 1326 N N . THR A 1 171 ? 8.720 -1.667 -10.239 1.00 90.50 171 THR A N 1
ATOM 1327 C CA . THR A 1 171 ? 9.584 -0.479 -10.188 1.00 90.50 171 THR A CA 1
ATOM 1328 C C . THR A 1 171 ? 8.862 0.722 -9.592 1.00 90.50 171 THR A C 1
ATOM 1330 O O . THR A 1 171 ? 7.699 0.652 -9.200 1.00 90.50 171 THR A O 1
ATOM 1333 N N . THR A 1 172 ? 9.578 1.839 -9.458 1.00 91.56 172 THR A N 1
ATOM 1334 C CA . THR A 1 172 ? 9.014 3.119 -9.024 1.00 91.56 172 THR A CA 1
ATOM 1335 C C . THR A 1 172 ? 8.979 4.111 -10.181 1.00 91.56 172 THR A C 1
ATOM 1337 O O . THR A 1 172 ? 9.818 4.062 -11.083 1.00 91.56 172 THR A O 1
ATOM 1340 N N . LYS A 1 173 ? 8.048 5.069 -10.111 1.00 92.56 173 LYS A N 1
ATOM 1341 C CA . LYS A 1 173 ? 7.909 6.148 -11.099 1.00 92.56 173 LYS A CA 1
ATOM 1342 C C . LYS A 1 173 ? 9.205 6.931 -11.303 1.00 92.56 173 LYS A C 1
ATOM 1344 O O . LYS A 1 173 ? 9.592 7.184 -12.438 1.00 92.56 173 LYS A O 1
ATOM 1349 N N . ASN A 1 174 ? 9.909 7.241 -10.213 1.00 93.44 174 ASN A N 1
ATOM 1350 C CA . ASN A 1 174 ? 11.173 7.973 -10.278 1.00 93.44 174 ASN A CA 1
ATOM 1351 C C . ASN A 1 174 ? 12.231 7.184 -11.054 1.00 93.44 174 ASN A C 1
ATOM 1353 O O . ASN A 1 174 ? 12.922 7.756 -11.884 1.00 93.44 174 ASN A O 1
ATOM 1357 N N . THR A 1 175 ? 12.325 5.866 -10.841 1.00 92.56 175 THR A N 1
ATOM 1358 C CA . THR A 1 175 ? 13.292 5.036 -11.574 1.00 92.56 175 THR A CA 1
ATOM 1359 C C . THR A 1 175 ? 12.976 4.975 -13.068 1.00 92.56 175 THR A C 1
ATOM 1361 O O . THR A 1 175 ? 13.893 5.112 -13.870 1.00 92.56 175 THR A O 1
ATOM 1364 N N . VAL A 1 176 ? 11.704 4.818 -13.453 1.00 94.19 176 VAL A N 1
ATOM 1365 C CA . VAL A 1 176 ? 11.301 4.818 -14.874 1.00 94.19 176 VAL A CA 1
ATOM 1366 C C . VAL A 1 176 ? 11.626 6.164 -15.531 1.00 94.19 176 VAL A C 1
ATOM 1368 O O . VAL A 1 176 ? 12.247 6.192 -16.591 1.00 94.19 176 VAL A O 1
ATOM 1371 N N . CYS A 1 177 ? 11.298 7.273 -14.862 1.00 94.06 177 CYS A N 1
ATOM 1372 C CA . CYS A 1 177 ? 11.590 8.624 -15.339 1.00 94.06 177 CYS A CA 1
ATOM 1373 C C . CYS A 1 177 ? 13.101 8.865 -15.511 1.00 94.06 177 CYS A C 1
ATOM 1375 O O . CYS A 1 177 ? 13.539 9.279 -16.581 1.00 94.06 177 CYS A O 1
ATOM 1377 N N . SER A 1 178 ? 13.923 8.528 -14.510 1.00 93.69 178 SER A N 1
ATOM 1378 C CA . SER A 1 178 ? 15.383 8.680 -14.601 1.00 93.69 178 SER A CA 1
ATOM 1379 C C . SER A 1 178 ? 16.004 7.829 -15.709 1.00 93.69 178 SER A C 1
ATOM 1381 O O . SER A 1 178 ? 16.956 8.264 -16.346 1.00 93.69 178 SER A O 1
ATOM 1383 N N . ILE A 1 179 ? 15.482 6.624 -15.961 1.00 93.75 179 ILE A N 1
ATOM 1384 C CA . ILE A 1 179 ? 15.959 5.773 -17.061 1.00 93.75 179 ILE A CA 1
ATOM 1385 C C . ILE A 1 179 ? 15.570 6.377 -18.416 1.00 93.75 179 ILE A C 1
ATOM 1387 O O . ILE A 1 179 ? 16.393 6.394 -19.326 1.00 93.75 179 ILE A O 1
ATOM 1391 N N . ARG A 1 180 ? 14.354 6.921 -18.544 1.00 92.19 180 ARG A N 1
ATOM 1392 C CA . ARG A 1 180 ? 13.894 7.598 -19.765 1.00 92.19 180 ARG A CA 1
ATOM 1393 C C . ARG A 1 180 ? 14.702 8.852 -20.083 1.00 92.19 180 ARG A C 1
ATOM 1395 O O . ARG A 1 180 ? 15.042 9.075 -21.237 1.00 92.19 180 ARG A O 1
ATOM 1402 N N . LEU A 1 181 ? 15.028 9.638 -19.061 1.00 92.00 181 LEU A N 1
ATOM 1403 C CA . LEU A 1 181 ? 15.858 10.839 -19.184 1.00 92.00 181 LEU A CA 1
ATOM 1404 C C . LEU A 1 181 ? 17.362 10.529 -19.269 1.00 92.00 181 LEU A C 1
ATOM 1406 O O . LEU A 1 181 ? 18.158 11.439 -19.475 1.00 92.00 181 LEU A O 1
ATOM 1410 N N . GLY A 1 182 ? 17.776 9.275 -19.064 1.00 91.00 182 GLY A N 1
ATOM 1411 C CA . GLY A 1 182 ? 19.188 8.887 -19.014 1.00 91.00 182 GLY A CA 1
ATOM 1412 C C . GLY A 1 182 ? 19.955 9.406 -17.789 1.00 91.00 182 GLY A C 1
ATOM 1413 O O . GLY A 1 182 ? 21.173 9.270 -17.733 1.00 91.00 182 GLY A O 1
ATOM 1414 N N . THR A 1 183 ? 19.268 9.966 -16.788 1.00 93.00 183 THR A N 1
ATOM 1415 C CA . THR A 1 183 ? 19.850 10.541 -15.560 1.00 93.00 183 THR A CA 1
ATOM 1416 C C . THR A 1 183 ? 19.999 9.527 -14.423 1.00 93.00 183 THR A C 1
ATOM 1418 O O . THR A 1 183 ? 20.278 9.888 -13.279 1.00 93.00 183 THR A O 1
ATOM 1421 N N . TYR A 1 184 ? 19.799 8.236 -14.700 1.00 92.56 184 TYR A N 1
ATOM 1422 C CA . TYR A 1 184 ? 20.016 7.187 -13.711 1.00 92.56 184 TYR A CA 1
ATOM 1423 C C . TYR A 1 184 ? 21.509 7.059 -13.363 1.00 92.56 184 TYR A C 1
ATOM 1425 O O . TYR A 1 184 ? 22.347 6.937 -14.254 1.00 92.56 184 TYR A O 1
ATOM 1433 N N . TRP A 1 185 ? 21.839 7.031 -12.067 1.00 88.75 185 TRP A N 1
ATOM 1434 C CA . TRP A 1 185 ? 23.226 7.065 -11.570 1.00 88.75 185 TRP A CA 1
ATOM 1435 C C . TRP A 1 185 ? 24.144 5.977 -12.159 1.00 88.75 185 TRP A C 1
ATOM 1437 O O . TRP A 1 185 ? 25.329 6.224 -12.357 1.00 88.75 185 TRP A O 1
ATOM 1447 N N . ASP A 1 186 ? 23.603 4.797 -12.481 1.00 88.88 186 ASP A N 1
ATOM 1448 C CA . ASP A 1 186 ? 24.357 3.663 -13.034 1.00 88.88 186 ASP A CA 1
ATOM 1449 C C . ASP A 1 186 ? 23.895 3.292 -14.453 1.00 88.88 186 ASP A C 1
ATOM 1451 O O . ASP A 1 186 ? 23.659 2.126 -14.772 1.00 88.88 186 ASP A O 1
ATOM 1455 N N . MET A 1 187 ? 23.693 4.291 -15.319 1.00 90.31 187 MET A N 1
ATOM 1456 C CA . MET A 1 187 ? 23.180 4.071 -16.679 1.00 90.31 187 MET A CA 1
ATOM 1457 C C . MET A 1 187 ? 24.112 3.198 -17.539 1.00 90.31 187 MET A C 1
ATOM 1459 O O . MET A 1 187 ? 23.640 2.412 -18.356 1.00 90.31 187 MET A O 1
ATOM 1463 N N . LYS A 1 188 ? 25.432 3.288 -17.326 1.00 89.94 188 LYS A N 1
ATOM 1464 C CA . LYS A 1 188 ? 26.460 2.554 -18.094 1.00 89.94 188 LYS A CA 1
ATOM 1465 C C . LYS A 1 188 ? 26.440 1.040 -17.851 1.00 89.94 188 LYS A C 1
ATOM 1467 O O . LYS A 1 188 ? 26.798 0.265 -18.728 1.00 89.94 188 LYS A O 1
ATOM 1472 N N . SER A 1 189 ? 26.037 0.621 -16.656 1.00 90.50 189 SER A N 1
ATOM 1473 C CA . SER A 1 189 ? 25.989 -0.782 -16.217 1.00 90.50 189 SER A CA 1
ATOM 1474 C C . SER A 1 189 ? 24.709 -1.502 -16.651 1.00 90.50 189 SER A C 1
ATOM 1476 O O . SER A 1 189 ? 24.627 -2.735 -16.571 1.00 90.50 189 SER A O 1
ATOM 1478 N N . LEU A 1 190 ? 23.690 -0.745 -17.074 1.00 90.62 190 LEU A N 1
ATOM 1479 C CA . LEU A 1 190 ? 22.413 -1.282 -17.525 1.00 90.62 190 LEU A CA 1
ATOM 1480 C C . LEU A 1 190 ? 22.506 -1.772 -18.969 1.00 90.62 190 LEU A C 1
ATOM 1482 O O . LEU A 1 190 ? 23.039 -1.103 -19.849 1.00 90.62 190 LEU A O 1
ATOM 1486 N N . VAL A 1 191 ? 21.912 -2.935 -19.215 1.00 92.88 191 VAL A N 1
ATOM 1487 C CA . VAL A 1 191 ? 21.835 -3.551 -20.541 1.00 92.88 191 VAL A CA 1
ATOM 1488 C C . VAL A 1 191 ? 20.368 -3.750 -20.866 1.00 92.88 191 VAL A C 1
ATOM 1490 O O . VAL A 1 191 ? 19.647 -4.352 -20.076 1.00 92.88 191 VAL A O 1
ATOM 1493 N N . ALA A 1 192 ? 19.919 -3.252 -22.017 1.00 93.06 192 ALA A N 1
ATOM 1494 C CA . ALA A 1 192 ? 18.550 -3.466 -22.466 1.00 93.06 192 ALA A CA 1
ATOM 1495 C C . ALA A 1 192 ? 18.338 -4.966 -22.715 1.00 93.06 192 ALA A C 1
ATOM 1497 O O . ALA A 1 192 ? 18.927 -5.539 -23.628 1.00 93.06 192 ALA A O 1
ATOM 1498 N N . LYS A 1 193 ? 17.522 -5.607 -21.877 1.00 93.38 193 LYS A N 1
ATOM 1499 C CA . LYS A 1 193 ? 17.172 -7.025 -21.992 1.00 93.38 193 LYS A CA 1
ATOM 1500 C C . LYS A 1 193 ? 15.657 -7.155 -21.985 1.00 93.38 193 LYS A C 1
ATOM 1502 O O . LYS A 1 193 ? 15.001 -6.506 -21.175 1.00 93.38 193 LYS A O 1
ATOM 1507 N N . ASN A 1 194 ? 15.119 -7.992 -22.867 1.00 92.62 194 ASN A N 1
ATOM 1508 C CA . ASN A 1 194 ? 13.676 -8.191 -22.957 1.00 92.62 194 ASN A CA 1
ATOM 1509 C C . ASN A 1 194 ? 13.137 -8.759 -21.622 1.00 92.62 194 ASN A C 1
ATOM 1511 O O . ASN A 1 194 ? 13.653 -9.779 -21.154 1.00 92.62 194 ASN A O 1
ATOM 1515 N N . PRO A 1 195 ? 12.128 -8.119 -20.999 1.00 91.88 195 PRO A N 1
ATOM 1516 C CA . PRO A 1 195 ? 11.583 -8.526 -19.704 1.00 91.88 195 PRO A CA 1
ATOM 1517 C C . PRO A 1 195 ? 10.940 -9.923 -19.708 1.00 91.88 195 PRO A C 1
ATOM 1519 O O . PRO A 1 195 ? 10.915 -10.559 -18.651 1.00 91.88 195 PRO A O 1
ATOM 1522 N N . VAL A 1 196 ? 10.506 -10.431 -20.868 1.00 92.75 196 VAL A N 1
ATOM 1523 C CA . VAL A 1 196 ? 9.966 -11.792 -21.022 1.00 92.75 196 VAL A CA 1
ATOM 1524 C C . VAL A 1 196 ? 11.062 -12.833 -20.785 1.00 92.75 196 VAL A C 1
ATOM 1526 O O . VAL A 1 196 ? 10.895 -13.730 -19.964 1.00 92.75 196 VAL A O 1
ATOM 1529 N N . PHE A 1 197 ? 12.243 -12.665 -21.394 1.00 91.31 197 PHE A N 1
ATOM 1530 C CA . PHE A 1 197 ? 13.371 -13.594 -21.204 1.00 91.31 197 PHE A CA 1
ATOM 1531 C C . PHE A 1 197 ? 13.956 -13.567 -19.786 1.00 91.31 197 PHE A C 1
ATOM 1533 O O . PHE A 1 197 ? 14.543 -14.545 -19.337 1.00 91.31 197 PHE A O 1
ATOM 1540 N N . ILE A 1 198 ? 13.802 -12.453 -19.070 1.00 89.06 198 ILE A N 1
ATOM 1541 C CA . ILE A 1 198 ? 14.222 -12.315 -17.665 1.00 89.06 198 ILE A CA 1
ATOM 1542 C C . ILE A 1 198 ? 13.195 -12.973 -16.715 1.00 89.06 198 ILE A C 1
ATOM 1544 O O . ILE A 1 198 ? 13.474 -13.184 -15.532 1.00 89.06 198 ILE A O 1
ATOM 1548 N N . GLY A 1 199 ? 11.994 -13.292 -17.210 1.00 89.50 199 GLY A N 1
ATOM 1549 C CA . GLY A 1 199 ? 10.890 -13.811 -16.406 1.00 89.50 199 GLY A CA 1
ATOM 1550 C C . GLY A 1 199 ? 10.279 -12.749 -15.488 1.00 89.50 199 GLY A C 1
ATOM 1551 O O . GLY A 1 199 ? 9.936 -13.043 -14.343 1.00 89.50 199 GLY A O 1
ATOM 1552 N N . LEU A 1 200 ? 10.220 -11.491 -15.946 1.00 88.56 200 LEU A N 1
ATOM 1553 C CA . LEU A 1 200 ? 9.546 -10.395 -15.236 1.00 88.56 200 LEU A CA 1
ATOM 1554 C C . LEU A 1 200 ? 8.088 -10.226 -15.665 1.00 88.56 200 LEU A C 1
ATOM 1556 O O . LEU A 1 200 ? 7.276 -9.805 -14.847 1.00 88.56 200 LEU A O 1
ATOM 1560 N N . CYS A 1 201 ? 7.775 -10.535 -16.921 1.00 89.88 201 CYS A N 1
ATOM 1561 C CA . CYS A 1 201 ? 6.429 -10.496 -17.484 1.00 89.88 201 CYS A CA 1
ATOM 1562 C C . CYS A 1 201 ? 6.223 -11.689 -18.418 1.00 89.88 201 CYS A C 1
ATOM 1564 O O . CYS A 1 201 ? 7.195 -12.276 -18.902 1.00 89.88 201 CYS A O 1
ATOM 1566 N N . THR A 1 202 ? 4.968 -12.044 -18.677 1.00 93.12 202 THR A N 1
ATOM 1567 C CA . THR A 1 202 ? 4.641 -13.022 -19.718 1.00 93.12 202 THR A CA 1
ATOM 1568 C C . THR A 1 202 ? 4.615 -12.353 -21.094 1.00 93.12 202 THR A C 1
ATOM 1570 O O . THR A 1 202 ? 4.612 -11.123 -21.201 1.00 93.12 202 THR A O 1
ATOM 1573 N N . GLN A 1 203 ? 4.621 -13.160 -22.157 1.00 91.31 203 GLN A N 1
ATOM 1574 C CA . GLN A 1 203 ? 4.441 -12.654 -23.520 1.00 91.31 203 GLN A CA 1
ATOM 1575 C C . GLN A 1 203 ? 3.068 -11.975 -23.668 1.00 91.31 203 GLN A C 1
ATOM 1577 O O . GLN A 1 203 ? 2.980 -10.872 -24.198 1.00 91.31 203 GLN A O 1
ATOM 1582 N N . GLU A 1 204 ? 2.026 -12.585 -23.096 1.00 93.50 204 GLU A N 1
ATOM 1583 C CA . GLU A 1 204 ? 0.657 -12.061 -23.113 1.00 93.50 204 GLU A CA 1
ATOM 1584 C C . GLU A 1 204 ? 0.555 -10.682 -22.450 1.00 93.50 204 GLU A C 1
ATOM 1586 O O . GLU A 1 204 ? -0.088 -9.782 -22.987 1.00 93.50 204 GLU A O 1
ATOM 1591 N N . ASP A 1 205 ? 1.229 -10.481 -21.313 1.00 90.25 205 ASP A N 1
ATOM 1592 C CA . ASP A 1 205 ? 1.265 -9.186 -20.622 1.00 90.25 205 ASP A CA 1
ATOM 1593 C C . ASP A 1 205 ? 1.873 -8.081 -21.498 1.00 90.25 205 ASP A C 1
ATOM 1595 O O . ASP A 1 205 ? 1.420 -6.932 -21.482 1.00 90.25 205 ASP A O 1
ATOM 1599 N N . LEU A 1 206 ? 2.918 -8.420 -22.260 1.00 90.31 206 LEU A N 1
ATOM 1600 C CA . LEU A 1 206 ? 3.595 -7.479 -23.145 1.00 90.31 206 LEU A CA 1
ATOM 1601 C C . LEU A 1 206 ? 2.715 -7.115 -24.348 1.00 90.31 206 LEU A C 1
ATOM 1603 O O . LEU A 1 206 ? 2.603 -5.936 -24.689 1.00 90.31 206 LEU A O 1
ATOM 1607 N N . ASP A 1 207 ? 2.041 -8.096 -24.942 1.00 91.56 207 ASP A N 1
ATOM 1608 C CA . ASP A 1 207 ? 1.122 -7.870 -26.060 1.00 91.56 207 ASP A CA 1
ATOM 1609 C C . ASP A 1 207 ? -0.094 -7.036 -25.616 1.00 91.56 207 ASP A C 1
ATOM 1611 O O . ASP A 1 207 ? -0.500 -6.090 -26.297 1.00 91.56 207 ASP A O 1
ATOM 1615 N N . GLN A 1 208 ? -0.629 -7.298 -24.416 1.00 91.62 208 GLN A N 1
ATOM 1616 C CA . GLN A 1 208 ? -1.686 -6.482 -23.809 1.00 91.62 208 GLN A CA 1
ATOM 1617 C C . GLN A 1 208 ? -1.240 -5.037 -23.578 1.00 91.62 208 GLN A C 1
ATOM 1619 O O . GLN A 1 208 ? -2.007 -4.105 -23.830 1.00 91.62 208 GLN A O 1
ATOM 1624 N N . LEU A 1 209 ? -0.008 -4.830 -23.108 1.00 88.81 209 LEU A N 1
ATOM 1625 C CA . LEU A 1 209 ? 0.576 -3.504 -22.917 1.00 88.81 209 LEU A CA 1
ATOM 1626 C C . LEU A 1 209 ? 0.604 -2.692 -24.214 1.00 88.81 209 LEU A C 1
ATOM 1628 O O . LEU A 1 209 ? 0.215 -1.519 -24.218 1.00 88.81 209 LEU A O 1
ATOM 1632 N N . VAL A 1 210 ? 1.047 -3.315 -25.306 1.00 90.12 210 VAL A N 1
ATOM 1633 C CA . VAL A 1 210 ? 1.114 -2.683 -26.630 1.00 90.12 210 VAL A CA 1
ATOM 1634 C C . VAL A 1 210 ? -0.294 -2.380 -27.140 1.00 90.12 210 VAL A C 1
ATOM 1636 O O . VAL A 1 210 ? -0.587 -1.225 -27.459 1.00 90.12 210 VAL A O 1
ATOM 1639 N N . ALA A 1 211 ? -1.202 -3.357 -27.092 1.00 91.06 211 ALA A N 1
ATOM 1640 C CA . ALA A 1 211 ? -2.586 -3.192 -27.532 1.00 91.06 211 ALA A CA 1
ATOM 1641 C C . ALA A 1 211 ? -3.336 -2.102 -26.742 1.00 91.06 211 ALA A C 1
ATOM 1643 O O . ALA A 1 211 ? -4.101 -1.315 -27.307 1.00 91.06 211 ALA A O 1
ATOM 1644 N N . LEU A 1 212 ? -3.120 -2.010 -25.423 1.00 88.69 212 LEU A N 1
ATOM 1645 C CA . LEU A 1 212 ? -3.685 -0.943 -24.592 1.00 88.69 212 LEU A CA 1
ATOM 1646 C C . LEU A 1 212 ? -3.164 0.433 -25.003 1.00 88.69 212 LEU A C 1
ATOM 1648 O O . LEU A 1 212 ? -3.917 1.408 -24.950 1.00 88.69 212 LEU A O 1
ATOM 1652 N N . ASN A 1 213 ? -1.893 0.525 -25.395 1.00 89.44 213 ASN A N 1
ATOM 1653 C CA . ASN A 1 213 ? -1.311 1.778 -25.843 1.00 89.44 213 ASN A CA 1
ATOM 1654 C C . ASN A 1 213 ? -1.870 2.208 -27.207 1.00 89.44 213 ASN A C 1
ATOM 1656 O O . ASN A 1 213 ? -2.250 3.366 -27.370 1.00 89.44 213 ASN A O 1
ATOM 1660 N N . GLU A 1 214 ? -1.997 1.275 -28.151 1.00 90.12 214 GLU A N 1
ATOM 1661 C CA . GLU A 1 214 ? -2.595 1.511 -29.472 1.00 90.12 214 GLU A CA 1
ATOM 1662 C C . GLU A 1 214 ? -4.048 1.976 -29.375 1.00 90.12 214 GLU A C 1
ATOM 1664 O O . GLU A 1 214 ? -4.406 3.007 -29.944 1.00 90.12 214 GLU A O 1
ATOM 1669 N N . LYS A 1 215 ? -4.874 1.287 -28.573 1.00 89.25 215 LYS A N 1
ATOM 1670 C CA . LYS A 1 215 ? -6.262 1.703 -28.305 1.00 89.25 215 LYS A CA 1
ATOM 1671 C C . LYS A 1 215 ? -6.330 3.128 -27.764 1.00 89.25 215 LYS A C 1
ATOM 1673 O O . LYS A 1 215 ? -7.207 3.902 -28.142 1.00 89.25 215 LYS A O 1
ATOM 1678 N N . ARG A 1 216 ? -5.388 3.491 -26.890 1.00 87.75 216 ARG A N 1
ATOM 1679 C CA . ARG A 1 216 ? -5.297 4.843 -26.335 1.00 87.75 216 ARG A CA 1
ATOM 1680 C C . ARG A 1 216 ? -4.942 5.870 -27.401 1.00 87.75 216 ARG A C 1
ATOM 1682 O O . ARG A 1 216 ? -5.586 6.911 -27.445 1.00 87.75 216 ARG A O 1
ATOM 1689 N N . LYS A 1 217 ? -3.957 5.583 -28.256 1.00 86.19 217 LYS A N 1
ATOM 1690 C CA . LYS A 1 217 ? -3.596 6.454 -29.383 1.00 86.19 217 LYS A CA 1
ATOM 1691 C C . LYS A 1 217 ? -4.788 6.679 -30.310 1.00 86.19 217 LYS A C 1
ATOM 1693 O O . LYS A 1 217 ? -5.090 7.826 -30.610 1.00 86.19 217 LYS A O 1
ATOM 1698 N N . TYR A 1 218 ? -5.497 5.608 -30.675 1.00 88.00 218 TYR A N 1
ATOM 1699 C CA . TYR A 1 218 ? -6.697 5.686 -31.510 1.00 88.00 218 TYR A CA 1
ATOM 1700 C C . TYR A 1 218 ? -7.784 6.579 -30.891 1.00 88.00 218 TYR A C 1
ATOM 1702 O O . TYR A 1 218 ? -8.398 7.392 -31.579 1.00 88.00 218 TYR A O 1
ATOM 1710 N N . PHE A 1 219 ? -8.002 6.464 -29.577 1.00 88.31 219 PHE A N 1
ATOM 1711 C CA . PHE A 1 219 ? -8.954 7.314 -28.862 1.00 88.31 219 PHE A CA 1
ATOM 1712 C C . PHE A 1 219 ? -8.562 8.801 -28.914 1.00 88.31 219 PHE A C 1
ATOM 1714 O O . PHE A 1 219 ? -9.407 9.647 -29.201 1.00 88.31 219 PHE A O 1
ATOM 1721 N N . PHE A 1 220 ? -7.279 9.117 -28.694 1.00 82.75 220 PHE A N 1
ATOM 1722 C CA . PHE A 1 220 ? -6.773 10.494 -28.761 1.00 82.75 220 PHE A CA 1
ATOM 1723 C C . PHE A 1 220 ? -6.750 11.071 -30.180 1.00 82.75 220 PHE A C 1
ATOM 1725 O O . PHE A 1 220 ? -6.882 12.276 -30.317 1.00 82.75 220 PHE A O 1
ATOM 1732 N N . SER A 1 221 ? -6.596 10.255 -31.228 1.00 84.38 221 SER A N 1
ATOM 1733 C CA . SER A 1 221 ? -6.601 10.745 -32.617 1.00 84.38 221 SER A CA 1
ATOM 1734 C C . SER A 1 221 ? -7.997 11.044 -33.171 1.00 84.38 221 SER A C 1
ATOM 1736 O O . SER A 1 221 ? -8.107 11.660 -34.224 1.00 84.38 221 SER A O 1
ATOM 1738 N N . LYS A 1 222 ? -9.054 10.535 -32.524 1.00 77.62 222 LYS A N 1
ATOM 1739 C CA . LYS A 1 222 ? -10.450 10.674 -32.972 1.00 77.62 222 LYS A CA 1
ATOM 1740 C C . LYS A 1 222 ? -11.223 11.768 -32.219 1.00 77.62 222 LYS A C 1
ATOM 1742 O O . LYS A 1 222 ? -12.331 12.098 -32.630 1.00 77.62 222 LYS A O 1
ATOM 1747 N N . SER A 1 223 ? -10.662 12.268 -31.118 1.00 62.06 223 SER A N 1
ATOM 1748 C CA . SER A 1 223 ? -11.195 13.398 -30.343 1.00 62.06 223 SER A CA 1
ATOM 1749 C C . SER A 1 223 ? -10.599 14.702 -30.853 1.00 62.06 223 SER A C 1
ATOM 1751 O O . SER A 1 223 ? -11.334 15.708 -30.843 1.00 62.06 223 SER A O 1
#

InterPro domains:
  IPR010421 Transcriptional cell cycle regulator TrcR [PF06242] (82-212)